Protein AF-A0A653BHC2-F1 (afdb_monomer_lite)

pLDDT: mean 80.7, std 14.75, range [33.0, 96.19]

Secondary structure (DSSP, 8-state):
-HHHHHH-GGGSTT--GGG---PPPPHHHHHHHHHHHHHTT-HHHHHHHHHHHHHHHIIIIIHHHHHHTTS--SSTTHHHHHHHHHHHHHHHHHHHHHHHHHHHHHHHHHHT----BTTBSSHHHHHHHHHHHHHHHT--TTSHHHHHHHHHHHHHHHH-TT-SB-TTTSSBTTSTHHHHHHHHHHHHHHTT-HHHHHHHHHHHHHHHHHHHHHHHHHTT-SSS-THHHHGGGG-

Sequence (235 aa):
MDKLRSIFPVVTDDYSLCHMPASEVNDTEFEEMVAFTQIANIVVPVQNMIVNRTEDILRDTVVPTFWQHFSKSAGRNSGFKKFYNAVMYLYDSYTCFSEIYDRLVRFRKRTNLKKQIYELSCPHSALKLILRASLFSHYLLEHENIIKQFYEAALKMEDSEENEWCIICSQKKECNCLNLFKETNRKLGEMHLLEPLVGQDLTDLIYGYIHSYIQKICKDSFDTHFIRTLEKVRH

Organism: Callosobruchus maculatus (NCBI:txid64391)

Radius of gyration: 23.31 Å; chains: 1; bounding box: 70×33×56 Å

Structure (mmCIF, N/CA/C/O backbone):
data_AF-A0A653BHC2-F1
#
_entry.id   AF-A0A653BHC2-F1
#
loop_
_atom_site.group_PDB
_atom_site.id
_atom_site.type_symbol
_atom_site.label_atom_id
_atom_site.label_alt_id
_atom_site.label_comp_id
_atom_site.label_asym_id
_atom_site.label_entity_id
_atom_site.label_seq_id
_atom_site.pdbx_PDB_ins_code
_atom_site.Cartn_x
_atom_site.Cartn_y
_atom_site.Cartn_z
_atom_site.occupancy
_atom_site.B_iso_or_equiv
_atom_site.auth_seq_id
_atom_site.auth_comp_id
_atom_site.auth_asym_id
_atom_site.auth_atom_id
_atom_site.pdbx_PDB_model_num
ATOM 1 N N . MET A 1 1 ? -23.435 2.854 15.499 1.00 60.91 1 MET A N 1
ATOM 2 C CA . MET A 1 1 ? -22.749 2.483 14.242 1.00 60.91 1 MET A CA 1
ATOM 3 C C . MET A 1 1 ? -22.377 3.710 13.420 1.00 60.91 1 MET A C 1
ATOM 5 O O . MET A 1 1 ? -21.259 3.752 12.932 1.00 60.91 1 MET A O 1
ATOM 9 N N . ASP A 1 2 ? -23.224 4.737 13.336 1.00 69.19 2 ASP A N 1
ATOM 10 C CA . ASP A 1 2 ? -22.960 5.910 12.479 1.00 69.19 2 ASP A CA 1
ATOM 11 C C . ASP A 1 2 ? -21.714 6.720 12.879 1.00 69.19 2 ASP A C 1
ATOM 13 O O . ASP A 1 2 ? -20.931 7.108 12.018 1.00 69.19 2 ASP A O 1
ATOM 17 N N . LYS A 1 3 ? -21.431 6.854 14.184 1.00 74.50 3 LYS A N 1
ATOM 18 C CA . LYS A 1 3 ? -20.186 7.484 14.672 1.00 74.50 3 LYS A CA 1
ATOM 19 C C . LYS A 1 3 ? -18.920 6.715 14.271 1.00 74.50 3 LYS A C 1
ATOM 21 O O . LYS A 1 3 ? -17.917 7.321 13.918 1.00 74.50 3 LYS A O 1
ATOM 26 N N . LEU A 1 4 ? -18.974 5.378 14.281 1.00 79.69 4 LEU A N 1
ATOM 27 C CA . LEU A 1 4 ? -17.846 4.542 13.855 1.00 79.69 4 LEU A CA 1
ATOM 28 C C . LEU A 1 4 ? -17.551 4.746 12.365 1.00 79.69 4 LEU A C 1
ATOM 30 O O . LEU A 1 4 ? -16.391 4.829 11.988 1.00 79.69 4 LEU A O 1
ATOM 34 N N . ARG A 1 5 ? -18.599 4.867 11.544 1.00 80.06 5 ARG A N 1
ATOM 35 C CA . ARG A 1 5 ? -18.501 5.098 10.097 1.00 80.06 5 ARG A CA 1
ATOM 36 C C . ARG A 1 5 ? -17.930 6.476 9.762 1.00 80.06 5 ARG A C 1
ATOM 38 O O . ARG A 1 5 ? -17.105 6.576 8.868 1.00 80.06 5 ARG A O 1
ATOM 45 N N . SER A 1 6 ? -18.309 7.509 10.517 1.00 77.31 6 SER A N 1
ATOM 46 C CA . SER A 1 6 ? -17.727 8.853 10.381 1.00 77.31 6 SER A CA 1
ATOM 47 C C . SER A 1 6 ? -16.216 8.856 10.669 1.00 77.31 6 SER A C 1
ATOM 49 O O . SER A 1 6 ? -15.414 9.389 9.904 1.00 77.31 6 SER A O 1
ATOM 51 N N . ILE A 1 7 ? -15.802 8.190 11.754 1.00 81.31 7 ILE A N 1
ATOM 52 C CA . ILE A 1 7 ? -14.402 8.184 12.207 1.00 81.31 7 ILE A CA 1
ATOM 53 C C . ILE A 1 7 ? -13.535 7.234 11.373 1.00 81.31 7 ILE A C 1
ATOM 55 O O . ILE A 1 7 ? -12.387 7.557 11.060 1.00 81.31 7 ILE A O 1
ATOM 59 N N . PHE A 1 8 ? -14.073 6.074 11.002 1.00 83.19 8 PHE A N 1
ATOM 60 C CA . PHE A 1 8 ? -13.410 5.061 10.188 1.00 83.19 8 PHE A CA 1
ATOM 61 C C . PHE A 1 8 ? -14.241 4.772 8.934 1.00 83.19 8 PHE A C 1
ATOM 63 O O . PHE A 1 8 ? -14.928 3.752 8.892 1.00 83.19 8 PHE A O 1
ATOM 70 N N . PRO A 1 9 ? -14.155 5.614 7.890 1.00 82.81 9 PRO A N 1
ATOM 71 C CA . PRO A 1 9 ? -14.944 5.433 6.671 1.00 82.81 9 PRO A CA 1
ATOM 72 C C . PRO A 1 9 ? -14.741 4.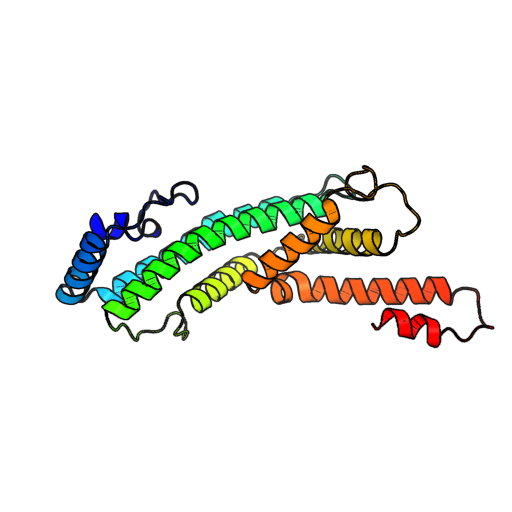064 6.018 1.00 82.81 9 PRO A C 1
ATOM 74 O O . PRO A 1 9 ? -15.674 3.508 5.464 1.00 82.81 9 PRO A O 1
ATOM 77 N N . VAL A 1 10 ? -13.558 3.460 6.175 1.00 81.56 10 VAL A N 1
ATOM 78 C CA . VAL A 1 10 ? -13.230 2.122 5.649 1.00 81.56 10 VAL A CA 1
ATOM 79 C C . VAL A 1 10 ? -14.183 1.011 6.109 1.00 81.56 10 VAL A C 1
ATOM 81 O O . VAL A 1 10 ? -14.219 -0.063 5.519 1.00 81.56 10 VAL A O 1
ATOM 84 N N . VAL A 1 11 ? -14.946 1.230 7.184 1.00 81.12 11 VAL A N 1
ATOM 85 C CA . VAL A 1 11 ? -15.908 0.242 7.689 1.00 81.12 11 VAL A CA 1
ATOM 86 C C . VAL A 1 11 ? -17.237 0.248 6.925 1.00 81.12 11 VAL A C 1
ATOM 88 O O . VAL A 1 11 ? -18.061 -0.639 7.167 1.00 81.12 11 VAL A O 1
ATOM 91 N N . THR A 1 12 ? -17.479 1.222 6.042 1.00 78.00 12 THR A N 1
ATOM 92 C CA . THR A 1 12 ? -18.703 1.306 5.239 1.00 78.00 12 THR A CA 1
ATOM 93 C C . THR A 1 12 ? -18.587 0.532 3.927 1.00 78.00 12 THR A C 1
ATOM 95 O O . THR A 1 12 ? -17.504 0.376 3.372 1.00 78.00 12 THR A O 1
ATOM 98 N N . ASP A 1 13 ? -19.718 0.015 3.436 1.00 70.12 13 ASP A N 1
ATOM 99 C CA . ASP A 1 13 ? -19.782 -0.702 2.153 1.00 70.12 13 ASP A CA 1
ATOM 100 C C . ASP A 1 13 ? -19.587 0.224 0.940 1.00 70.12 13 ASP A C 1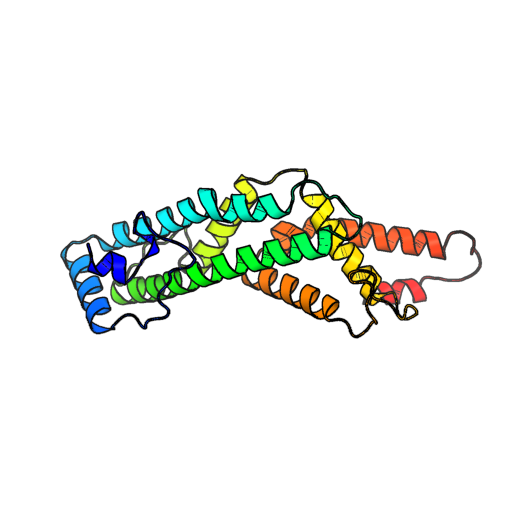
ATOM 102 O O . ASP A 1 13 ? -19.204 -0.232 -0.132 1.00 70.12 13 ASP A O 1
ATOM 106 N N . ASP A 1 14 ? -19.844 1.523 1.103 1.00 67.25 14 ASP A N 1
ATOM 107 C CA . ASP A 1 14 ? -19.713 2.567 0.083 1.00 67.25 14 ASP A CA 1
ATOM 108 C C . ASP A 1 14 ? -18.361 3.296 0.133 1.00 67.25 14 ASP A C 1
ATOM 110 O O . ASP A 1 14 ? -18.193 4.339 -0.504 1.00 67.25 14 ASP A O 1
ATOM 114 N N . TYR A 1 15 ? -17.388 2.771 0.888 1.00 67.50 15 TYR A N 1
ATOM 115 C CA . TYR A 1 15 ? -16.076 3.393 1.000 1.00 67.50 15 TYR A CA 1
ATOM 116 C C . TYR A 1 15 ? -15.403 3.516 -0.373 1.00 67.50 15 TYR A C 1
ATOM 118 O O . TYR A 1 15 ? -15.121 2.529 -1.053 1.00 67.50 15 TYR A O 1
ATOM 126 N N . SER A 1 16 ? -15.083 4.754 -0.744 1.00 66.88 16 SER A N 1
ATOM 127 C CA . SER A 1 16 ? -14.267 5.083 -1.907 1.00 66.88 16 SER A CA 1
ATOM 128 C C . SER A 1 16 ? -12.995 5.780 -1.447 1.00 66.88 16 SER A C 1
ATOM 130 O O . SER A 1 16 ? -13.044 6.734 -0.667 1.00 66.88 16 SER A O 1
ATOM 132 N N . LEU A 1 17 ? -11.856 5.352 -1.995 1.00 66.12 17 LEU A N 1
ATOM 133 C CA . LEU A 1 17 ? -10.545 5.972 -1.768 1.00 66.12 17 LEU A CA 1
ATOM 134 C C . LEU A 1 17 ? -10.539 7.477 -2.106 1.00 66.12 17 LEU A C 1
ATOM 136 O O . LEU A 1 17 ? -9.733 8.226 -1.568 1.00 66.12 17 LEU A O 1
ATOM 140 N N . CYS A 1 18 ? -11.470 7.937 -2.949 1.00 53.94 18 CYS A N 1
ATOM 141 C CA . CYS A 1 18 ? -11.605 9.333 -3.367 1.00 53.94 18 CYS A CA 1
ATOM 142 C C . CYS A 1 18 ? -12.403 10.222 -2.391 1.00 53.94 18 CYS A C 1
ATOM 144 O O . CYS A 1 18 ? -12.538 11.419 -2.642 1.00 53.94 18 CYS A O 1
ATOM 146 N N . HIS A 1 19 ? -12.968 9.660 -1.317 1.00 52.41 19 HIS A N 1
ATOM 147 C CA . HIS A 1 19 ? -13.905 10.359 -0.428 1.00 52.41 19 HIS A CA 1
ATOM 148 C C . HIS A 1 19 ? -13.475 10.399 1.036 1.00 52.41 19 HIS A C 1
ATOM 150 O O . HIS A 1 19 ? -14.313 10.651 1.897 1.00 52.41 19 HIS A O 1
ATOM 156 N N . MET A 1 20 ? -12.186 10.215 1.340 1.00 55.91 20 MET A N 1
ATOM 157 C CA . MET A 1 20 ? -11.686 10.565 2.670 1.00 55.91 20 MET A CA 1
ATOM 158 C C . MET A 1 20 ? -11.972 12.049 2.916 1.00 55.91 20 MET A C 1
ATOM 160 O O . MET A 1 20 ? -11.419 12.900 2.213 1.00 55.91 20 MET A O 1
ATOM 164 N N . PRO A 1 21 ? -12.824 12.407 3.891 1.00 50.06 21 PRO A N 1
ATOM 165 C CA . PRO A 1 21 ? -12.885 13.783 4.305 1.00 50.06 21 PRO A CA 1
ATOM 166 C C . PRO A 1 21 ? -11.531 14.056 4.953 1.00 50.06 21 PRO A C 1
ATOM 168 O O . PRO A 1 21 ? -11.206 13.481 5.994 1.00 50.06 21 PRO A O 1
ATOM 171 N N . ALA A 1 22 ? -10.780 14.990 4.381 1.00 50.75 22 ALA A N 1
ATOM 172 C CA . ALA A 1 22 ? -9.698 15.680 5.076 1.00 50.75 22 ALA A CA 1
ATOM 173 C C . ALA A 1 22 ? -10.209 16.460 6.313 1.00 50.75 22 ALA A C 1
ATOM 175 O O . ALA A 1 22 ? -9.470 17.247 6.896 1.00 50.75 22 ALA A O 1
ATOM 176 N N . SER A 1 23 ? -11.484 16.298 6.700 1.00 55.69 23 SER A N 1
ATOM 177 C CA . SER A 1 23 ? -12.039 16.922 7.887 1.00 55.69 23 SER A CA 1
ATOM 178 C C . SER A 1 23 ? -11.406 16.297 9.118 1.00 55.69 23 SER A C 1
ATOM 180 O O . SER A 1 23 ? -11.464 15.078 9.317 1.00 55.69 23 SER A O 1
ATOM 182 N N . GLU A 1 24 ? -10.846 17.153 9.962 1.00 63.09 24 GLU A N 1
ATOM 183 C CA . GLU A 1 24 ? -10.489 16.811 11.328 1.00 63.09 24 GLU A CA 1
ATOM 184 C C . GLU A 1 24 ? -11.671 16.088 11.978 1.00 63.09 24 GLU A C 1
ATOM 186 O O . GLU A 1 24 ? -12.792 16.599 12.031 1.00 63.09 24 GLU A O 1
ATOM 191 N N . VAL A 1 25 ? -11.435 14.852 12.415 1.00 71.19 25 VAL A N 1
ATOM 192 C CA . VAL A 1 25 ? -12.409 14.135 13.234 1.00 71.19 25 VAL A CA 1
ATOM 193 C C . VAL A 1 25 ? -12.598 14.961 14.499 1.00 71.19 25 VAL A C 1
ATOM 195 O O . VAL A 1 25 ? -11.617 15.248 15.183 1.00 71.19 25 VAL A O 1
ATOM 198 N N . ASN A 1 26 ? -13.838 15.337 14.814 1.00 81.81 26 ASN A N 1
ATOM 199 C CA . ASN A 1 26 ? -14.137 16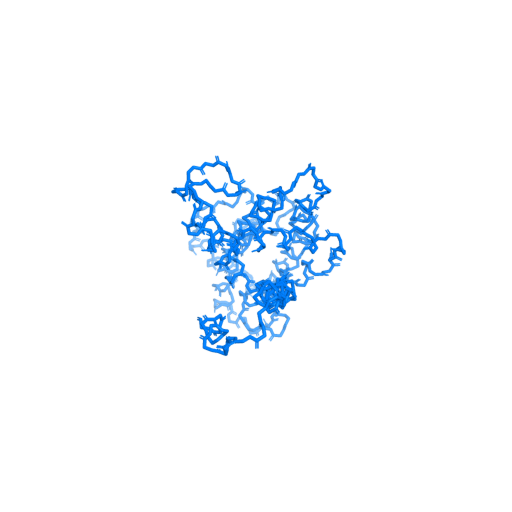.048 16.050 1.00 81.81 26 ASN A CA 1
ATOM 200 C C . ASN A 1 26 ? -13.676 15.195 17.242 1.00 81.81 26 ASN A C 1
ATOM 202 O O . ASN A 1 26 ? -14.180 14.088 17.449 1.00 81.81 26 ASN A O 1
ATOM 206 N N . ASP A 1 27 ? -12.737 15.715 18.035 1.00 85.12 27 ASP A N 1
ATOM 207 C CA . ASP A 1 27 ? -12.177 15.008 19.191 1.00 85.12 27 ASP A CA 1
ATOM 208 C C . ASP A 1 27 ? -13.272 14.555 20.170 1.00 85.12 27 ASP A C 1
ATOM 210 O O . ASP A 1 27 ? -13.181 13.474 20.747 1.00 85.12 27 ASP A O 1
ATOM 214 N N . THR A 1 28 ? -14.357 15.323 20.302 1.00 86.94 28 THR A N 1
ATOM 215 C CA . THR A 1 28 ? -15.493 14.952 21.160 1.00 86.94 28 THR A CA 1
ATOM 216 C C . THR A 1 28 ? -16.183 13.687 20.648 1.00 86.94 28 THR A C 1
ATOM 218 O O . THR A 1 28 ? -16.409 12.748 21.409 1.00 86.94 28 THR A O 1
ATOM 221 N N . GLU A 1 29 ? -16.464 13.620 19.344 1.00 86.88 29 GLU A N 1
ATOM 222 C CA . GLU A 1 29 ? -17.088 12.445 18.724 1.00 86.88 29 GLU A CA 1
ATOM 223 C C . GLU A 1 29 ? -16.174 11.218 18.803 1.00 86.88 29 GLU A C 1
ATOM 225 O O . GLU A 1 29 ? -16.647 10.091 18.988 1.00 86.88 29 GLU A O 1
ATOM 230 N N . PHE A 1 30 ? -14.861 11.439 18.697 1.00 89.50 30 PHE A N 1
ATOM 231 C CA . PHE A 1 30 ? -13.862 10.391 18.839 1.00 89.50 30 PHE A CA 1
ATOM 232 C C . PHE A 1 30 ? -13.854 9.788 20.246 1.00 89.50 30 PHE A C 1
ATOM 234 O O . PHE A 1 30 ? -13.926 8.564 20.385 1.00 89.50 30 PHE A O 1
ATOM 241 N N . GLU A 1 31 ? -13.805 10.620 21.288 1.00 91.25 31 GLU A N 1
ATOM 242 C CA . GLU A 1 31 ? -13.799 10.152 22.679 1.00 91.25 31 GLU A CA 1
ATOM 243 C C . GLU A 1 31 ? -15.127 9.474 23.061 1.00 91.25 31 GLU A C 1
ATOM 245 O O . GLU A 1 31 ? -15.126 8.441 23.733 1.00 91.25 31 GLU A O 1
ATOM 250 N N . GLU A 1 32 ? -16.264 9.971 22.566 1.00 91.06 32 GLU A N 1
ATOM 251 C CA . GLU A 1 32 ? -17.562 9.309 22.746 1.00 91.06 32 GLU A CA 1
ATOM 252 C C . GLU A 1 32 ? -17.596 7.915 22.104 1.00 91.06 32 GLU A C 1
ATOM 254 O O . GLU A 1 32 ? -18.120 6.964 22.695 1.00 91.06 32 GLU A O 1
ATOM 259 N N . MET A 1 33 ? -17.028 7.770 20.901 1.00 92.06 33 MET A N 1
ATOM 260 C CA . MET A 1 33 ? -16.914 6.474 20.230 1.00 92.06 33 MET A CA 1
ATOM 261 C C . MET A 1 33 ? -16.008 5.524 21.020 1.00 92.06 33 MET A C 1
ATOM 263 O O . MET A 1 33 ? -16.391 4.376 21.252 1.00 92.06 33 MET A O 1
ATOM 267 N N . VAL A 1 34 ? -14.854 6.000 21.497 1.00 93.31 34 VAL A N 1
ATOM 268 C CA . VAL A 1 34 ? -13.951 5.223 22.358 1.00 93.31 34 VAL A CA 1
ATOM 269 C C . VAL A 1 34 ? -14.694 4.723 23.597 1.00 93.31 34 VAL A C 1
ATOM 271 O O . VAL A 1 34 ? -14.727 3.511 23.829 1.00 93.31 34 VAL A O 1
ATOM 274 N N . ALA A 1 35 ? -15.345 5.619 24.344 1.00 92.88 35 ALA A N 1
ATOM 275 C CA . ALA A 1 35 ? -16.073 5.268 25.561 1.00 92.88 35 ALA A CA 1
ATOM 276 C C . ALA A 1 35 ? -17.161 4.221 25.280 1.00 92.88 35 ALA A C 1
ATOM 278 O O . ALA A 1 35 ? -17.255 3.210 25.980 1.00 92.88 35 ALA A O 1
ATOM 279 N N . PHE A 1 36 ? -17.928 4.403 24.201 1.00 92.31 36 PHE A N 1
ATOM 280 C CA . PHE A 1 36 ? -18.935 3.434 23.774 1.00 92.31 36 PHE A CA 1
ATOM 281 C C . PHE A 1 36 ? -18.327 2.056 23.471 1.00 92.31 36 PHE A C 1
ATOM 283 O O . PHE A 1 36 ? -18.841 1.043 23.946 1.00 92.31 36 PHE A O 1
ATOM 290 N N . THR A 1 37 ? -17.224 1.992 22.716 1.00 93.12 37 THR A N 1
ATOM 291 C CA . THR A 1 37 ? -16.595 0.704 22.370 1.00 93.12 37 THR A CA 1
ATOM 292 C C . THR A 1 37 ? -16.041 -0.033 23.588 1.00 93.12 37 THR A C 1
ATOM 294 O O . THR A 1 37 ? -16.069 -1.266 23.608 1.00 93.12 37 THR A O 1
ATOM 297 N N . GLN A 1 38 ? -15.575 0.702 24.605 1.00 92.38 38 GLN A N 1
ATOM 298 C CA . GLN A 1 38 ? -15.126 0.135 25.876 1.00 92.38 38 GLN A CA 1
ATOM 299 C C . GLN A 1 38 ? -16.302 -0.409 26.690 1.00 92.38 38 GLN A C 1
ATOM 301 O O . GLN A 1 38 ? -16.246 -1.559 27.120 1.00 92.38 38 GLN A O 1
ATOM 306 N N . ILE A 1 39 ? -17.382 0.368 26.844 1.00 94.19 39 ILE A N 1
ATOM 307 C CA . ILE A 1 39 ? -18.592 -0.051 27.574 1.00 94.19 39 ILE A CA 1
ATOM 308 C C . ILE A 1 39 ? -19.225 -1.285 26.920 1.00 94.19 39 ILE A C 1
ATOM 310 O O . ILE A 1 39 ? -19.605 -2.228 27.608 1.00 94.19 39 ILE A O 1
ATOM 314 N N . ALA A 1 40 ? -19.304 -1.303 25.589 1.00 93.00 40 ALA A N 1
ATOM 315 C CA . ALA A 1 40 ? -19.866 -2.418 24.832 1.00 93.00 40 ALA A CA 1
ATOM 316 C C . ALA A 1 40 ? -18.907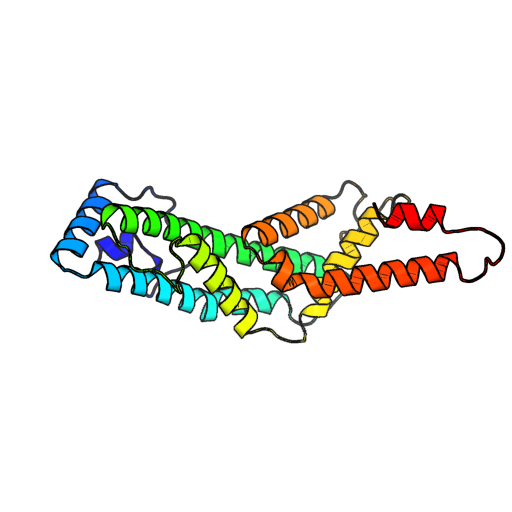 -3.618 24.694 1.00 93.00 40 ALA A C 1
ATOM 318 O O . ALA A 1 40 ? -19.301 -4.648 24.153 1.00 93.00 40 ALA A O 1
ATOM 319 N N . ASN A 1 41 ? -17.657 -3.504 25.161 1.00 92.81 41 ASN A N 1
ATOM 320 C CA . ASN A 1 41 ? -16.612 -4.525 25.038 1.00 92.81 41 ASN A CA 1
ATOM 321 C C . ASN A 1 41 ? -16.352 -4.989 23.584 1.00 92.81 41 ASN A C 1
ATOM 323 O O . ASN A 1 41 ? -16.095 -6.162 23.315 1.00 92.81 41 ASN A O 1
ATOM 327 N N . ILE A 1 42 ? -16.404 -4.053 22.628 1.00 94.38 42 ILE A N 1
ATOM 328 C CA . ILE A 1 42 ? -16.231 -4.318 21.185 1.00 94.38 42 ILE A CA 1
ATOM 329 C C . ILE A 1 42 ? -14.926 -3.753 20.609 1.00 94.38 42 ILE A C 1
ATOM 331 O O . ILE A 1 42 ? -14.754 -3.698 19.394 1.00 94.38 42 ILE A O 1
ATOM 335 N N . VAL A 1 43 ? -13.975 -3.363 21.460 1.00 95.06 43 VAL A N 1
ATOM 336 C CA . VAL A 1 43 ? -12.698 -2.754 21.047 1.00 95.06 43 VAL A CA 1
ATOM 337 C C . VAL A 1 43 ? -11.908 -3.640 20.067 1.00 95.06 43 VAL A C 1
ATOM 339 O O . VAL A 1 43 ? -11.450 -3.166 19.028 1.00 95.06 43 VAL A O 1
ATOM 342 N N . VAL A 1 44 ? -11.760 -4.937 20.373 1.00 95.56 44 VAL A N 1
ATOM 343 C CA . VAL A 1 44 ? -11.067 -5.901 19.493 1.00 95.56 44 VAL A CA 1
ATOM 344 C C . VAL A 1 44 ? -11.837 -6.128 18.183 1.00 95.56 44 VAL A C 1
ATOM 346 O O . VAL A 1 44 ? -11.216 -6.013 17.126 1.00 95.56 44 VAL A O 1
ATOM 349 N N . PRO A 1 45 ? -13.160 -6.406 18.206 1.00 94.88 45 PRO A N 1
ATOM 350 C CA . PRO A 1 45 ? -13.968 -6.468 16.990 1.00 94.88 45 PRO A CA 1
ATOM 351 C C . PRO A 1 45 ? -13.818 -5.252 16.073 1.00 94.88 45 PRO A C 1
ATOM 353 O O . PRO A 1 45 ? -13.654 -5.430 14.871 1.00 94.88 45 PRO A O 1
ATOM 356 N N . VAL A 1 46 ? -13.809 -4.032 16.622 1.00 93.94 46 VAL A N 1
ATOM 357 C CA . VAL A 1 46 ? -13.640 -2.798 15.836 1.00 93.94 46 VAL A CA 1
ATOM 358 C C . VAL A 1 46 ? -12.274 -2.754 15.148 1.00 93.94 46 VAL A C 1
ATOM 360 O O . VAL A 1 46 ? -12.214 -2.486 13.950 1.00 93.94 46 VAL A O 1
ATOM 363 N N . GLN A 1 47 ? -11.186 -3.077 15.860 1.00 95.19 47 GLN A N 1
ATOM 364 C CA . GLN A 1 47 ? -9.858 -3.174 15.238 1.00 95.19 47 GLN A CA 1
ATOM 365 C C . GLN A 1 47 ? -9.863 -4.179 14.082 1.00 95.19 47 GLN A C 1
ATOM 367 O O . GLN A 1 47 ? -9.388 -3.863 12.994 1.00 95.19 47 GLN A O 1
ATOM 372 N N . ASN A 1 48 ? -10.388 -5.382 14.316 1.00 94.81 48 ASN A N 1
ATOM 373 C CA . ASN A 1 48 ? -10.396 -6.433 13.301 1.00 94.81 48 ASN A CA 1
ATOM 374 C C . ASN A 1 48 ? -11.252 -6.036 12.095 1.00 94.81 48 ASN A C 1
ATOM 376 O O . ASN A 1 48 ? -10.857 -6.297 10.969 1.00 94.81 48 ASN A O 1
ATOM 380 N N . MET A 1 49 ? -12.380 -5.357 12.310 1.00 93.69 49 MET A N 1
ATOM 381 C CA . MET A 1 49 ? -13.230 -4.865 11.227 1.00 93.69 49 MET A CA 1
ATOM 382 C C . MET A 1 49 ? -12.482 -3.877 10.322 1.00 93.69 49 MET A C 1
ATOM 384 O O . MET A 1 49 ? -12.535 -4.015 9.104 1.00 93.69 49 MET A O 1
ATOM 388 N N . ILE A 1 50 ? -11.750 -2.920 10.903 1.00 93.69 50 ILE A N 1
ATOM 389 C CA . ILE A 1 50 ? -10.941 -1.941 10.154 1.00 93.69 50 ILE A CA 1
ATOM 390 C C . ILE A 1 50 ? -9.844 -2.647 9.345 1.00 93.69 50 ILE A C 1
ATOM 392 O O . ILE A 1 50 ? -9.654 -2.351 8.165 1.00 93.69 50 ILE A O 1
ATOM 396 N N . VAL A 1 51 ? -9.134 -3.587 9.977 1.00 95.62 51 VAL A N 1
ATOM 397 C CA . VAL A 1 51 ? -8.044 -4.345 9.344 1.00 95.62 51 VAL A CA 1
ATOM 398 C C . VAL A 1 51 ? -8.569 -5.206 8.197 1.00 95.62 51 VAL A C 1
ATOM 400 O O . VAL A 1 51 ? -8.041 -5.116 7.093 1.00 95.62 51 VAL A O 1
ATOM 403 N N . ASN A 1 52 ? -9.629 -5.980 8.434 1.00 94.25 52 ASN A N 1
ATOM 404 C CA . ASN A 1 52 ? -10.209 -6.869 7.429 1.00 94.25 52 ASN A CA 1
ATOM 405 C C . ASN A 1 52 ? -10.731 -6.074 6.230 1.00 94.25 52 ASN A C 1
ATOM 407 O O . ASN A 1 52 ? -10.427 -6.415 5.097 1.00 94.25 52 ASN A O 1
ATOM 411 N N . ARG A 1 53 ? -11.427 -4.955 6.463 1.00 92.50 53 ARG A N 1
ATOM 412 C CA . ARG A 1 53 ? -11.897 -4.102 5.363 1.00 92.50 53 ARG A CA 1
ATOM 413 C C . ARG A 1 53 ? -10.769 -3.482 4.558 1.00 92.50 53 ARG A C 1
ATOM 415 O O . ARG A 1 53 ? -10.865 -3.397 3.339 1.00 92.50 53 ARG A O 1
ATOM 422 N N . THR A 1 54 ? -9.698 -3.065 5.228 1.00 93.25 54 THR A N 1
ATOM 423 C CA . THR A 1 54 ? -8.495 -2.576 4.543 1.00 93.25 54 THR A CA 1
ATOM 424 C C . THR A 1 54 ? -7.918 -3.660 3.634 1.00 93.25 54 THR A C 1
ATOM 426 O O . THR A 1 54 ? -7.572 -3.380 2.490 1.00 93.25 54 THR A O 1
ATOM 429 N N . GLU A 1 55 ? -7.842 -4.899 4.123 1.00 94.00 55 GLU A N 1
ATOM 430 C CA . GLU A 1 55 ? -7.376 -6.049 3.348 1.00 94.00 55 GLU A CA 1
ATOM 431 C C . GLU A 1 55 ? -8.284 -6.351 2.149 1.00 94.00 55 GLU A C 1
ATOM 433 O O . GLU A 1 55 ? -7.769 -6.500 1.042 1.00 94.00 55 GLU A O 1
ATOM 438 N N . ASP A 1 56 ? -9.606 -6.355 2.341 1.00 92.38 56 ASP A N 1
ATOM 439 C CA . ASP A 1 56 ? -10.589 -6.573 1.272 1.00 92.38 56 ASP A CA 1
ATOM 440 C C . ASP A 1 56 ? -10.422 -5.530 0.154 1.00 92.38 56 ASP A C 1
ATOM 442 O O . ASP A 1 56 ? -10.249 -5.873 -1.013 1.00 92.38 56 ASP A O 1
ATOM 446 N N . ILE A 1 57 ? -10.373 -4.237 0.500 1.00 92.31 57 ILE A N 1
ATOM 447 C CA . ILE A 1 57 ? -10.231 -3.156 -0.491 1.00 92.31 57 ILE A CA 1
ATOM 448 C C . ILE A 1 57 ? -8.879 -3.242 -1.211 1.00 92.31 57 ILE A C 1
ATOM 450 O O . ILE A 1 57 ? -8.800 -3.031 -2.428 1.00 92.31 57 ILE A O 1
ATOM 454 N N . LEU A 1 58 ? -7.803 -3.556 -0.480 1.00 92.56 58 LEU A N 1
ATOM 455 C CA . LEU A 1 58 ? -6.486 -3.739 -1.082 1.00 92.56 58 LEU A CA 1
ATOM 456 C C . LEU A 1 58 ? -6.491 -4.900 -2.079 1.00 92.56 58 LEU A C 1
ATOM 458 O O . LEU A 1 58 ? -5.997 -4.733 -3.195 1.00 92.56 58 LEU A O 1
ATOM 462 N N . ARG A 1 59 ? -7.062 -6.047 -1.701 1.00 91.44 59 ARG A N 1
ATOM 463 C CA . ARG A 1 59 ? -7.091 -7.265 -2.518 1.00 91.44 59 ARG A CA 1
ATOM 464 C C . ARG A 1 59 ? -8.000 -7.138 -3.736 1.00 91.44 59 ARG A C 1
ATOM 466 O O . ARG A 1 59 ? -7.590 -7.549 -4.819 1.00 91.44 59 ARG A O 1
ATOM 473 N N . ASP A 1 60 ? -9.181 -6.554 -3.565 1.00 90.56 60 ASP A N 1
ATOM 474 C CA . ASP A 1 60 ? -10.242 -6.602 -4.574 1.00 90.56 60 ASP A CA 1
ATOM 475 C C . ASP A 1 60 ? -10.237 -5.378 -5.497 1.00 90.56 60 ASP A C 1
ATOM 477 O O . ASP A 1 60 ? -10.717 -5.452 -6.626 1.00 90.56 60 ASP A O 1
ATOM 481 N N . THR A 1 61 ? -9.676 -4.248 -5.047 1.00 90.88 61 THR A N 1
ATOM 482 C CA . THR A 1 61 ? -9.701 -2.984 -5.805 1.00 90.88 61 THR A CA 1
ATOM 483 C C . THR A 1 61 ? -8.304 -2.451 -6.109 1.00 90.88 61 THR A C 1
ATOM 485 O O . THR A 1 61 ? -7.951 -2.278 -7.280 1.00 90.88 61 THR A O 1
ATOM 488 N N . VAL A 1 62 ? -7.485 -2.196 -5.083 1.00 92.56 62 VAL A N 1
ATOM 489 C CA . VAL A 1 62 ? -6.214 -1.464 -5.255 1.00 92.56 62 VAL A CA 1
ATOM 490 C C . VAL A 1 62 ? -5.184 -2.295 -6.007 1.00 92.56 62 VAL A C 1
ATOM 492 O O . VAL A 1 62 ? -4.629 -1.841 -7.004 1.00 92.56 62 VAL A O 1
ATOM 495 N N . VAL A 1 63 ? -4.929 -3.525 -5.563 1.00 91.81 63 VAL A N 1
ATOM 496 C CA . VAL A 1 63 ? -3.917 -4.395 -6.172 1.00 91.81 63 VAL A CA 1
ATOM 497 C C . VAL A 1 63 ? -4.270 -4.752 -7.624 1.00 91.81 63 VAL A C 1
ATOM 499 O O . VAL A 1 63 ? -3.395 -4.618 -8.481 1.00 91.81 63 VAL A O 1
ATOM 502 N N . PRO A 1 64 ? -5.517 -5.131 -7.966 1.00 90.75 64 PRO A N 1
ATOM 503 C CA . PRO A 1 64 ? -5.896 -5.356 -9.357 1.00 90.75 64 PRO A CA 1
ATOM 504 C C . PRO A 1 64 ? -5.699 -4.115 -10.232 1.00 90.75 64 PRO A C 1
ATOM 506 O O . PRO A 1 64 ? -5.129 -4.221 -11.316 1.00 90.75 64 PRO A O 1
ATOM 509 N N . THR A 1 65 ? -6.103 -2.932 -9.758 1.00 90.81 65 THR A N 1
ATOM 510 C CA . THR A 1 65 ? -5.932 -1.672 -10.502 1.00 90.81 65 THR A CA 1
ATOM 511 C C . THR A 1 65 ? -4.455 -1.330 -10.695 1.00 90.81 65 THR A C 1
ATOM 513 O O . THR A 1 65 ? -4.042 -0.968 -11.796 1.00 90.81 65 THR A O 1
ATOM 516 N N . PHE A 1 66 ? -3.629 -1.531 -9.664 1.00 91.62 66 PHE A N 1
ATOM 517 C CA . PHE A 1 66 ? -2.177 -1.396 -9.762 1.00 91.62 66 PHE A CA 1
ATOM 518 C C . PHE A 1 66 ? -1.612 -2.277 -10.883 1.00 91.62 66 PHE A C 1
ATOM 520 O O . PHE A 1 66 ? -0.900 -1.785 -11.760 1.00 91.62 66 PHE A O 1
ATOM 527 N N . TRP A 1 67 ? -1.980 -3.559 -10.912 1.00 88.75 67 TRP A N 1
ATOM 528 C CA . TRP A 1 67 ? -1.487 -4.499 -11.916 1.00 88.75 67 TRP A CA 1
ATOM 529 C C . TRP A 1 67 ? -2.062 -4.263 -13.322 1.00 88.75 67 TRP A C 1
ATOM 531 O O . TRP A 1 67 ? -1.392 -4.553 -14.310 1.00 88.75 67 TRP A O 1
ATOM 541 N N . GLN A 1 68 ? -3.237 -3.643 -13.466 1.00 88.75 68 GLN A N 1
ATOM 542 C CA . GLN A 1 68 ? -3.776 -3.264 -14.784 1.00 88.75 68 GLN A CA 1
ATOM 543 C C . GLN A 1 68 ? -2.867 -2.287 -15.547 1.00 88.75 68 GLN A C 1
ATOM 545 O O . GLN A 1 68 ? -2.811 -2.330 -16.784 1.00 88.75 68 GLN A O 1
ATOM 550 N N . HIS A 1 69 ? -2.088 -1.458 -14.841 1.00 86.69 69 HIS A N 1
ATOM 551 C CA . HIS A 1 69 ? -1.079 -0.596 -15.467 1.00 86.69 69 HIS A CA 1
ATOM 552 C C . HIS A 1 69 ? 0.016 -1.388 -16.195 1.00 86.69 69 HIS A C 1
ATOM 554 O O . HIS A 1 69 ? 0.664 -0.844 -17.094 1.00 86.69 69 HIS A O 1
ATOM 560 N N . PHE A 1 70 ? 0.190 -2.670 -15.860 1.00 83.50 70 PHE A N 1
ATOM 561 C CA . PHE A 1 70 ? 1.200 -3.551 -16.434 1.00 83.50 70 PHE A CA 1
ATOM 562 C C . PHE A 1 70 ? 0.717 -4.324 -17.674 1.00 83.50 70 PHE A C 1
ATOM 564 O O . PHE A 1 70 ? 1.475 -5.088 -18.266 1.00 83.50 70 PHE A O 1
ATOM 571 N N . SER A 1 71 ? -0.518 -4.084 -18.128 1.00 77.44 71 SER A N 1
ATOM 572 C CA . SER A 1 71 ? -1.069 -4.669 -19.359 1.00 77.44 71 SER A CA 1
ATOM 573 C C . SER A 1 71 ? -0.185 -4.417 -20.599 1.00 77.44 71 SER A C 1
ATOM 575 O O . SER A 1 71 ? 0.564 -3.436 -20.657 1.00 77.44 71 SER A O 1
ATOM 577 N N . LYS A 1 72 ? -0.264 -5.313 -21.602 1.00 64.94 72 LYS A N 1
ATOM 578 C CA . LYS A 1 72 ? 0.677 -5.432 -22.742 1.00 64.94 72 LYS A CA 1
ATOM 579 C C . LYS A 1 72 ? 1.125 -4.086 -23.340 1.00 64.94 72 LYS A C 1
ATOM 581 O O . LYS A 1 72 ? 0.331 -3.198 -23.653 1.00 64.94 72 LYS A O 1
ATOM 586 N N . SER A 1 73 ? 2.443 -3.916 -23.462 1.00 58.56 73 SER A N 1
ATOM 587 C CA . SER A 1 73 ? 3.102 -2.687 -23.923 1.00 58.56 73 SER A CA 1
ATOM 588 C C . SER A 1 73 ? 3.005 -2.503 -25.438 1.00 58.56 73 SER A C 1
ATOM 590 O O . SER A 1 73 ? 3.402 -3.394 -26.184 1.00 58.56 73 SER A O 1
ATOM 592 N N . ALA A 1 74 ? 2.590 -1.318 -25.893 1.00 54.16 74 ALA A N 1
ATOM 593 C CA . ALA A 1 74 ? 2.627 -0.943 -27.310 1.00 54.16 74 ALA A CA 1
ATOM 594 C C . ALA A 1 74 ? 3.932 -0.224 -27.731 1.00 54.16 74 ALA A C 1
ATOM 596 O O . ALA A 1 74 ? 4.125 0.028 -28.915 1.00 54.16 74 ALA A O 1
ATOM 597 N N . GLY A 1 75 ? 4.845 0.120 -26.804 1.00 59.44 75 GLY A N 1
ATOM 598 C CA . GLY A 1 75 ? 6.049 0.891 -27.154 1.00 59.44 75 GLY A CA 1
ATOM 599 C C . GLY A 1 75 ? 7.233 0.771 -26.190 1.00 59.44 75 GLY A C 1
ATOM 600 O O . GLY A 1 75 ? 7.051 0.558 -24.990 1.00 59.44 75 GLY A O 1
ATOM 601 N N . ARG A 1 76 ? 8.444 0.980 -26.736 1.00 57.50 76 ARG A N 1
ATOM 602 C CA . ARG A 1 76 ? 9.770 0.755 -26.114 1.00 57.50 76 ARG A CA 1
ATOM 603 C C . ARG A 1 76 ? 10.040 1.568 -24.830 1.00 57.50 76 ARG A C 1
ATOM 605 O O . ARG A 1 76 ? 10.846 1.141 -24.021 1.00 57.50 76 ARG A O 1
ATOM 612 N N . ASN A 1 77 ? 9.327 2.683 -24.625 1.00 62.59 77 ASN A N 1
ATOM 613 C CA . ASN A 1 77 ? 9.446 3.563 -23.444 1.00 62.59 77 ASN A CA 1
ATOM 614 C C . ASN A 1 77 ? 8.159 3.643 -22.605 1.00 62.59 77 ASN A C 1
ATOM 616 O O . ASN A 1 77 ? 8.048 4.456 -21.685 1.00 62.59 77 ASN A O 1
ATOM 620 N N . SER A 1 78 ? 7.149 2.831 -22.933 1.00 77.38 78 SER A N 1
ATOM 621 C CA . SER A 1 78 ? 5.877 2.853 -22.203 1.00 77.38 78 SER A CA 1
ATOM 622 C C . SER A 1 78 ? 6.016 2.310 -20.779 1.00 77.38 78 SER A C 1
ATOM 624 O O . SER A 1 78 ? 5.266 2.746 -19.907 1.00 77.38 78 SER A O 1
ATOM 626 N N . GLY A 1 79 ? 7.008 1.444 -20.526 1.00 83.81 79 GLY A N 1
ATOM 627 C CA . GLY A 1 79 ? 7.292 0.890 -19.204 1.00 83.81 79 GLY A CA 1
ATOM 628 C C . GLY A 1 79 ? 7.566 1.961 -18.149 1.00 83.81 79 GLY A C 1
ATOM 629 O O . GLY A 1 79 ? 7.005 1.880 -17.061 1.00 83.81 79 GLY A O 1
ATOM 630 N N . PHE A 1 80 ? 8.307 3.027 -18.490 1.00 87.25 80 PHE A N 1
ATOM 631 C CA . PHE A 1 80 ? 8.638 4.065 -17.511 1.00 87.25 80 PHE A CA 1
ATOM 632 C C . PHE A 1 80 ? 7.389 4.768 -16.964 1.00 87.25 80 PHE A C 1
ATOM 634 O O . PHE A 1 80 ? 7.162 4.826 -15.758 1.00 87.25 80 PHE A O 1
ATOM 641 N N . LYS A 1 81 ? 6.542 5.277 -17.869 1.00 87.12 81 LYS A N 1
ATOM 642 C CA . LYS A 1 81 ? 5.309 5.982 -17.489 1.00 87.12 81 LYS A CA 1
ATOM 643 C C . LYS A 1 81 ? 4.309 5.048 -16.811 1.00 87.12 81 LYS A C 1
ATOM 645 O O . LYS A 1 81 ? 3.640 5.467 -15.875 1.00 87.12 81 LYS A O 1
ATOM 650 N N . LYS A 1 82 ? 4.206 3.796 -17.271 1.00 88.69 82 LYS A N 1
ATOM 651 C CA . LYS A 1 82 ? 3.316 2.791 -16.675 1.00 88.69 82 LYS A CA 1
ATOM 652 C C . LYS A 1 82 ? 3.710 2.478 -15.238 1.00 88.69 82 LYS A C 1
ATOM 654 O O . LYS A 1 82 ? 2.852 2.563 -14.368 1.00 88.69 82 LYS A O 1
ATOM 659 N N . PHE A 1 83 ? 4.989 2.196 -14.993 1.00 90.94 83 PHE A N 1
ATOM 660 C CA . PHE A 1 83 ? 5.478 1.916 -13.647 1.00 90.94 83 PHE A CA 1
ATOM 661 C C . PHE A 1 83 ? 5.324 3.130 -12.728 1.00 90.94 83 PHE A C 1
ATOM 663 O O . PHE A 1 83 ? 4.762 2.999 -11.647 1.00 90.94 83 PHE A O 1
ATOM 670 N N . TYR A 1 84 ? 5.720 4.322 -13.193 1.00 92.38 84 TYR A N 1
ATOM 671 C CA . TYR A 1 84 ? 5.517 5.568 -12.450 1.00 92.38 84 TYR A CA 1
ATOM 672 C C . TYR A 1 84 ? 4.046 5.752 -12.041 1.00 92.38 84 TYR A C 1
ATOM 674 O O . TYR A 1 84 ? 3.752 5.898 -10.857 1.00 92.38 84 TYR A O 1
ATOM 682 N N . ASN A 1 85 ? 3.113 5.679 -12.998 1.00 92.06 85 ASN A N 1
ATOM 683 C CA . ASN A 1 85 ? 1.684 5.861 -12.731 1.00 92.06 85 ASN A CA 1
ATOM 684 C C . ASN A 1 85 ? 1.133 4.794 -11.776 1.00 92.06 85 ASN A C 1
ATOM 686 O O . ASN A 1 85 ? 0.356 5.128 -10.886 1.00 92.06 85 ASN A O 1
ATOM 690 N N . ALA A 1 86 ? 1.556 3.536 -11.933 1.00 93.12 86 ALA A N 1
ATOM 691 C CA . ALA A 1 86 ? 1.152 2.451 -11.048 1.00 93.12 86 ALA A CA 1
ATOM 692 C C . ALA A 1 86 ? 1.602 2.719 -9.604 1.00 93.12 86 ALA A C 1
ATOM 694 O O . ALA A 1 86 ? 0.804 2.620 -8.674 1.00 93.12 86 ALA A O 1
ATOM 695 N N . VAL A 1 87 ? 2.864 3.121 -9.409 1.00 95.12 87 VAL A N 1
ATOM 696 C CA . VAL A 1 87 ? 3.400 3.447 -8.081 1.00 95.12 87 VAL A CA 1
ATOM 697 C C . VAL A 1 87 ? 2.721 4.680 -7.489 1.00 95.12 87 VAL A C 1
ATOM 699 O O . VAL A 1 87 ? 2.448 4.676 -6.292 1.00 95.12 87 VAL A O 1
ATOM 702 N N . MET A 1 88 ? 2.417 5.709 -8.290 1.00 95.31 88 MET A N 1
ATOM 703 C CA . MET A 1 88 ? 1.671 6.875 -7.801 1.00 95.31 88 MET A CA 1
ATOM 704 C C . MET A 1 88 ? 0.287 6.470 -7.299 1.00 95.31 88 MET A C 1
ATOM 706 O O . MET A 1 88 ? -0.037 6.753 -6.153 1.00 95.31 88 MET A O 1
ATOM 710 N N . TYR A 1 89 ? -0.476 5.727 -8.105 1.00 94.62 89 TYR A N 1
ATOM 711 C CA . TYR A 1 89 ? -1.796 5.225 -7.719 1.00 94.62 89 TYR A CA 1
ATOM 712 C C . TYR A 1 89 ? -1.750 4.392 -6.426 1.00 94.62 89 TYR A C 1
ATOM 714 O O . TYR A 1 89 ? -2.567 4.578 -5.517 1.00 94.62 89 TYR A O 1
ATOM 722 N N . LEU A 1 90 ? -0.773 3.484 -6.329 1.00 95.06 90 LEU A N 1
ATOM 723 C CA . LEU A 1 90 ? -0.591 2.643 -5.149 1.00 95.06 90 LEU A CA 1
ATOM 724 C C . LEU A 1 90 ? -0.260 3.480 -3.912 1.00 95.06 90 LEU A C 1
ATOM 726 O O . LEU A 1 90 ? -0.806 3.239 -2.837 1.00 95.06 90 LEU A O 1
ATOM 730 N N . TYR A 1 91 ? 0.622 4.465 -4.073 1.00 95.38 91 TYR A N 1
ATOM 731 C CA . TYR A 1 91 ? 1.036 5.345 -2.992 1.00 95.38 91 TYR A CA 1
ATOM 732 C C . TYR A 1 91 ? -0.109 6.239 -2.518 1.00 95.38 91 TYR A C 1
ATOM 734 O O . TYR A 1 91 ? -0.307 6.365 -1.315 1.00 95.38 91 TYR A O 1
ATOM 742 N N . ASP A 1 92 ? -0.890 6.811 -3.431 1.00 93.19 92 ASP A N 1
ATOM 743 C CA . ASP A 1 92 ? -2.042 7.642 -3.078 1.00 93.19 92 ASP A CA 1
ATOM 744 C C . ASP A 1 92 ? -3.061 6.808 -2.281 1.00 93.19 92 ASP A C 1
ATOM 746 O O . ASP A 1 92 ? -3.478 7.200 -1.188 1.00 93.19 92 ASP A O 1
ATOM 750 N N . SER A 1 93 ? -3.338 5.579 -2.733 1.00 92.62 93 SER A N 1
ATOM 751 C CA . SER A 1 93 ? -4.172 4.621 -1.991 1.00 92.62 93 SER A CA 1
ATOM 752 C C . SER A 1 93 ? -3.594 4.303 -0.604 1.00 92.62 93 SER A C 1
ATOM 754 O O . SER A 1 93 ? -4.318 4.301 0.393 1.00 92.62 93 SER A O 1
ATOM 756 N N . TYR A 1 94 ? -2.280 4.070 -0.512 1.00 93.69 94 TYR A N 1
ATOM 757 C CA . TYR A 1 94 ? -1.583 3.829 0.753 1.00 93.69 94 TYR A CA 1
ATOM 758 C C . TYR A 1 94 ? -1.680 5.025 1.709 1.00 93.69 94 TYR A C 1
ATOM 760 O O . TYR A 1 94 ? -1.897 4.817 2.903 1.00 93.69 94 TYR A O 1
ATOM 768 N N . THR A 1 95 ? -1.572 6.264 1.218 1.00 92.50 95 THR A N 1
ATOM 769 C CA . THR A 1 95 ? -1.697 7.459 2.067 1.00 92.50 95 THR A CA 1
ATOM 770 C C . THR A 1 95 ? -3.087 7.589 2.681 1.00 92.50 95 THR A C 1
ATOM 772 O O . THR A 1 95 ? -3.182 7.833 3.883 1.00 92.50 95 THR A O 1
ATOM 775 N N . CYS A 1 96 ? -4.151 7.289 1.925 1.00 89.94 96 CYS A N 1
ATOM 776 C CA . CYS A 1 96 ? -5.512 7.248 2.467 1.00 89.94 96 CYS A CA 1
ATOM 777 C C . CYS A 1 96 ? -5.638 6.233 3.615 1.00 89.94 96 CYS A C 1
ATOM 779 O O . CYS A 1 96 ? -6.201 6.537 4.668 1.00 89.94 96 CYS A O 1
ATOM 781 N N . PHE A 1 97 ? -5.073 5.032 3.454 1.00 92.00 97 PHE A N 1
ATOM 782 C CA . PHE A 1 97 ? -5.060 4.044 4.534 1.00 92.00 97 PHE A CA 1
ATOM 783 C C . PHE A 1 97 ? -4.169 4.459 5.706 1.00 92.00 97 PHE A C 1
ATOM 785 O O . PHE A 1 97 ? -4.509 4.167 6.850 1.00 92.00 97 PHE A O 1
ATOM 792 N N . SER A 1 98 ? -3.058 5.156 5.461 1.00 92.31 98 SER A N 1
ATOM 793 C CA . SER A 1 98 ? -2.183 5.649 6.528 1.00 92.31 98 SER A CA 1
ATOM 794 C C . SER A 1 98 ? -2.942 6.576 7.479 1.00 92.31 98 SER A C 1
ATOM 796 O O . SER A 1 98 ? -2.858 6.397 8.689 1.00 92.31 98 SER A O 1
ATOM 798 N N . GLU A 1 99 ? -3.773 7.482 6.957 1.00 90.31 99 GLU A N 1
ATOM 799 C CA . GLU A 1 99 ? -4.603 8.369 7.786 1.00 90.31 99 GLU A CA 1
ATOM 800 C C . GLU A 1 99 ? -5.629 7.598 8.636 1.00 90.31 99 GLU A C 1
ATOM 802 O O . GLU A 1 99 ? -5.863 7.914 9.807 1.00 90.31 99 GLU A O 1
ATOM 807 N N . ILE A 1 100 ? -6.230 6.543 8.078 1.00 90.50 100 ILE A N 1
ATOM 808 C CA . ILE A 1 100 ? -7.123 5.637 8.820 1.00 90.50 100 ILE A CA 1
ATOM 809 C C . ILE A 1 100 ? -6.346 4.927 9.938 1.00 90.50 100 ILE A C 1
ATOM 811 O O . ILE A 1 100 ? -6.836 4.778 11.063 1.00 90.50 100 ILE A O 1
ATOM 815 N N . TYR A 1 101 ? -5.117 4.507 9.654 1.00 93.69 101 TYR A N 1
ATOM 816 C CA . TYR A 1 101 ? -4.264 3.817 10.612 1.00 93.69 101 TYR A CA 1
ATOM 817 C C . TYR A 1 101 ? -3.708 4.753 11.693 1.00 93.69 101 TYR A C 1
ATOM 819 O O . TYR A 1 101 ? -3.544 4.310 12.832 1.00 93.69 101 TYR A O 1
ATOM 827 N N . ASP A 1 102 ? -3.534 6.046 11.419 1.00 93.19 102 ASP A N 1
ATOM 828 C CA . ASP A 1 102 ? -3.275 7.064 12.442 1.00 93.19 102 ASP A CA 1
ATOM 829 C C . ASP A 1 102 ? -4.430 7.156 13.446 1.00 93.19 102 ASP A C 1
ATOM 831 O O . ASP A 1 102 ? -4.215 7.152 14.667 1.00 93.19 102 ASP A O 1
ATOM 835 N N . ARG A 1 103 ? -5.677 7.148 12.955 1.00 91.69 103 ARG A N 1
ATOM 836 C CA . ARG A 1 103 ? -6.875 7.096 13.811 1.00 91.69 103 ARG A CA 1
ATOM 837 C C . ARG A 1 103 ? -6.917 5.792 14.613 1.00 91.69 103 ARG A C 1
ATOM 839 O O . ARG A 1 103 ? -7.218 5.819 15.808 1.00 91.69 103 ARG A O 1
ATOM 846 N N . LEU A 1 104 ? -6.530 4.663 14.012 1.00 94.00 104 LEU A N 1
ATOM 847 C CA . LEU A 1 104 ? -6.442 3.371 14.702 1.00 94.00 104 LEU A CA 1
ATOM 848 C C . LEU A 1 104 ? -5.363 3.374 15.798 1.00 94.00 104 LEU A C 1
ATOM 850 O O . LEU A 1 104 ? -5.585 2.837 16.883 1.00 94.00 104 LEU A O 1
ATOM 854 N N . VAL A 1 105 ? -4.213 4.016 15.570 1.00 95.19 105 VAL A N 1
ATOM 855 C CA . VAL A 1 105 ? -3.176 4.204 16.599 1.00 95.19 105 VAL A CA 1
ATOM 856 C C . VAL A 1 105 ? -3.733 4.991 17.785 1.00 95.19 105 VAL A C 1
ATOM 858 O O . VAL A 1 105 ? -3.548 4.573 18.932 1.00 95.19 105 VAL A O 1
ATOM 861 N N . ARG A 1 106 ? -4.434 6.105 17.533 1.00 94.19 106 ARG A N 1
ATOM 862 C CA . ARG A 1 106 ? -5.088 6.895 18.593 1.00 94.19 106 ARG A CA 1
ATOM 863 C C . ARG A 1 106 ? -6.122 6.054 19.347 1.00 94.19 106 ARG A C 1
ATOM 865 O O . ARG A 1 106 ? -6.090 6.016 20.576 1.00 94.19 106 ARG A O 1
ATOM 872 N N . PHE A 1 107 ? -6.957 5.308 18.624 1.00 94.19 107 PHE A N 1
ATOM 873 C CA . PHE A 1 107 ? -7.988 4.437 19.195 1.00 94.19 107 PHE A CA 1
ATOM 874 C C . PHE A 1 107 ? -7.388 3.378 20.124 1.00 94.19 107 PHE A C 1
ATOM 876 O O . PHE A 1 107 ? -7.835 3.216 21.260 1.00 94.19 107 PHE A O 1
ATOM 883 N N . ARG A 1 108 ? -6.316 2.703 19.692 1.00 95.06 108 ARG A N 1
ATOM 884 C CA . ARG A 1 108 ? -5.613 1.697 20.504 1.00 95.06 108 ARG A CA 1
ATOM 885 C C . ARG A 1 108 ? -5.008 2.285 21.771 1.00 95.06 108 ARG A C 1
ATOM 887 O O . ARG A 1 108 ? -5.092 1.658 22.825 1.00 95.06 108 ARG A O 1
ATOM 894 N N . LYS A 1 109 ? -4.415 3.480 21.680 1.00 94.88 109 LYS A N 1
ATOM 895 C CA . LYS A 1 109 ? -3.855 4.181 22.845 1.00 94.88 109 LYS A CA 1
ATOM 896 C C . LYS A 1 109 ? -4.944 4.511 23.863 1.00 94.88 109 LYS A C 1
ATOM 898 O O . LYS A 1 109 ? -4.776 4.203 25.038 1.00 94.88 109 LYS A O 1
ATOM 903 N N . ARG A 1 110 ? -6.067 5.080 23.415 1.00 94.50 110 ARG A N 1
ATOM 904 C CA . ARG A 1 110 ? -7.187 5.460 24.291 1.00 94.50 110 ARG A CA 1
ATOM 905 C C . ARG A 1 110 ? -7.890 4.264 24.929 1.00 94.50 110 ARG A C 1
ATOM 907 O O . ARG A 1 110 ? -8.252 4.318 26.097 1.00 94.50 110 ARG A O 1
ATOM 914 N N . THR A 1 111 ? -8.022 3.167 24.191 1.00 94.25 111 THR A N 1
ATOM 915 C CA . THR A 1 111 ? -8.656 1.936 24.686 1.00 94.25 111 THR A CA 1
ATOM 916 C C . THR A 1 111 ? -7.707 1.010 25.450 1.00 94.25 111 THR A C 1
ATOM 918 O O . THR A 1 111 ? -8.141 -0.027 25.949 1.00 94.25 111 THR A O 1
ATOM 921 N N . ASN A 1 112 ? -6.419 1.365 25.552 1.00 93.81 112 ASN A N 1
ATOM 922 C CA . ASN A 1 112 ? -5.349 0.518 26.089 1.00 93.81 112 ASN A CA 1
ATOM 923 C C . ASN A 1 112 ? -5.300 -0.877 25.424 1.00 93.81 112 ASN A C 1
ATOM 925 O O . ASN A 1 112 ? -5.027 -1.897 26.065 1.00 93.81 112 ASN A O 1
ATOM 929 N N . LEU A 1 113 ? -5.593 -0.935 24.119 1.00 94.38 113 LEU A N 1
ATOM 930 C CA . LEU A 1 113 ? -5.675 -2.186 23.377 1.00 94.38 113 LEU A CA 1
ATOM 931 C C . LEU A 1 113 ? -4.281 -2.762 23.098 1.00 94.38 113 LEU A C 1
ATOM 933 O O . LEU A 1 113 ? -3.535 -2.274 22.243 1.00 94.38 113 LEU A O 1
ATOM 937 N N . LYS A 1 114 ? -3.968 -3.879 23.761 1.00 93.25 114 LYS A N 1
ATOM 938 C CA . LYS A 1 114 ? -2.694 -4.604 23.597 1.00 93.25 114 LYS A CA 1
ATOM 939 C C . LYS A 1 114 ? -2.713 -5.676 22.505 1.00 93.25 114 LYS A C 1
ATOM 941 O O . LYS A 1 114 ? -1.654 -6.173 22.133 1.00 93.25 114 LYS A O 1
ATOM 946 N N . LYS A 1 115 ? -3.890 -6.044 21.985 1.00 94.12 115 LYS A N 1
ATOM 947 C CA . LYS A 1 115 ? -4.018 -7.088 20.959 1.00 94.12 115 LYS A CA 1
ATOM 948 C C . LYS A 1 115 ? -3.281 -6.671 19.682 1.00 94.12 115 LYS A C 1
ATOM 950 O O . LYS A 1 115 ? -3.623 -5.669 19.061 1.00 94.12 115 LYS A O 1
ATOM 955 N N . GLN A 1 116 ? -2.270 -7.446 19.304 1.00 94.75 116 GLN A N 1
ATOM 956 C CA . GLN A 1 116 ? -1.486 -7.238 18.086 1.00 94.75 116 GLN A CA 1
ATOM 957 C C . GLN A 1 116 ? -2.303 -7.534 16.820 1.00 94.75 116 GLN A C 1
ATOM 959 O O . GLN A 1 116 ? -3.264 -8.304 16.864 1.00 94.75 116 GLN A O 1
ATOM 964 N N . ILE A 1 117 ? -1.895 -6.924 15.706 1.00 95.06 117 ILE A N 1
ATOM 965 C CA . ILE A 1 117 ? -2.425 -7.188 14.361 1.00 95.06 117 ILE A CA 1
ATOM 966 C C . ILE A 1 117 ? -1.339 -7.970 13.629 1.00 95.06 117 ILE A C 1
ATOM 968 O O . ILE A 1 117 ? -0.249 -7.430 13.463 1.00 95.06 117 ILE A O 1
ATOM 972 N N . TYR A 1 118 ? -1.601 -9.223 13.248 1.00 92.94 118 TYR A N 1
ATOM 973 C CA . TYR A 1 118 ? -0.590 -10.098 12.630 1.00 92.94 118 TYR A CA 1
ATOM 974 C C . TYR A 1 118 ? 0.740 -10.118 13.409 1.00 92.94 118 TYR A C 1
ATOM 976 O O . TYR A 1 118 ? 1.802 -9.905 12.840 1.00 92.94 118 TYR A O 1
ATOM 984 N N . GLU A 1 119 ? 0.663 -10.273 14.739 1.00 93.44 119 GLU A N 1
ATOM 985 C CA . GLU A 1 119 ? 1.816 -10.264 15.669 1.00 93.44 119 GLU A CA 1
ATOM 986 C C . GLU A 1 119 ? 2.587 -8.929 15.752 1.00 93.44 119 GLU A C 1
ATOM 988 O O . GLU A 1 119 ? 3.533 -8.780 16.526 1.00 93.44 119 GLU A O 1
ATOM 993 N N . LEU A 1 120 ? 2.128 -7.893 15.045 1.00 92.56 120 LEU A N 1
ATOM 994 C CA . LEU A 1 120 ? 2.715 -6.559 15.065 1.00 92.56 120 LEU A CA 1
ATOM 995 C C . LEU A 1 120 ? 1.993 -5.647 16.064 1.00 92.56 120 LEU A C 1
ATOM 997 O O . LEU A 1 120 ? 0.760 -5.546 16.125 1.00 92.56 120 LEU A O 1
ATOM 1001 N N . SER A 1 121 ? 2.791 -4.945 16.871 1.00 90.94 121 SER A N 1
ATOM 1002 C CA . SER A 1 121 ? 2.309 -3.957 17.842 1.00 90.94 121 SER A CA 1
ATOM 1003 C C . SER A 1 121 ? 1.942 -2.626 17.186 1.00 90.94 121 SER A C 1
ATOM 1005 O O . SER A 1 121 ? 0.996 -1.975 17.625 1.00 90.94 121 SER A O 1
ATOM 1007 N N . CYS A 1 122 ? 2.659 -2.239 16.128 1.00 93.44 122 CYS A N 1
ATOM 1008 C CA . CYS A 1 122 ? 2.431 -1.005 15.390 1.00 93.44 122 CYS A CA 1
ATOM 1009 C C . CYS A 1 122 ? 1.421 -1.228 14.248 1.00 93.44 122 CYS A C 1
ATOM 1011 O O . CYS A 1 122 ? 1.714 -2.000 13.331 1.00 93.44 122 CYS A O 1
ATOM 1013 N N . PRO A 1 123 ? 0.264 -0.533 14.245 1.00 95.31 123 PRO A N 1
ATOM 1014 C CA . PRO A 1 123 ? -0.698 -0.605 13.148 1.00 95.31 123 PRO A CA 1
ATOM 1015 C C . PRO A 1 123 ? -0.087 -0.286 11.779 1.00 95.31 123 PRO A C 1
ATOM 1017 O O . PRO A 1 123 ? -0.352 -1.009 10.828 1.00 95.31 123 PRO A O 1
ATOM 1020 N N . HIS A 1 124 ? 0.771 0.732 11.667 1.00 95.00 124 HIS A N 1
ATOM 1021 C CA . HIS A 1 124 ? 1.412 1.080 10.390 1.00 95.00 124 HIS A CA 1
ATOM 1022 C C . HIS A 1 124 ? 2.308 -0.040 9.853 1.00 95.00 124 HIS A C 1
ATOM 1024 O O . HIS A 1 124 ? 2.358 -0.276 8.648 1.00 95.00 124 HIS A O 1
ATOM 1030 N N . SER A 1 125 ? 2.992 -0.773 10.736 1.00 95.00 125 SER A N 1
ATOM 1031 C CA . SER A 1 125 ? 3.748 -1.959 10.330 1.00 95.00 125 SER A CA 1
ATOM 1032 C C . SER A 1 125 ? 2.819 -3.047 9.791 1.00 95.00 125 SER A C 1
ATOM 1034 O O . SER A 1 125 ? 3.148 -3.675 8.788 1.00 95.00 125 SER A O 1
ATOM 1036 N N . ALA A 1 126 ? 1.646 -3.230 10.406 1.00 95.88 126 ALA A N 1
ATOM 1037 C CA . ALA A 1 126 ? 0.634 -4.152 9.903 1.00 95.88 126 ALA A CA 1
ATOM 1038 C C . ALA A 1 126 ? 0.065 -3.704 8.547 1.00 95.88 126 ALA A C 1
ATOM 1040 O O . ALA A 1 126 ? -0.059 -4.538 7.661 1.00 95.88 126 ALA A O 1
ATOM 1041 N N . LEU A 1 127 ? -0.195 -2.408 8.335 1.00 96.19 127 LEU A N 1
ATOM 1042 C CA . LEU A 1 127 ? -0.628 -1.880 7.032 1.00 96.19 127 LEU A CA 1
ATOM 1043 C C . LEU A 1 127 ? 0.380 -2.211 5.924 1.00 96.19 127 LEU A C 1
ATOM 1045 O O . LEU A 1 127 ? 0.002 -2.738 4.882 1.00 96.19 127 LEU A O 1
ATOM 1049 N N . LYS A 1 128 ? 1.672 -1.961 6.167 1.00 95.06 128 LYS A N 1
ATOM 1050 C CA . LYS A 1 128 ? 2.746 -2.299 5.217 1.00 95.06 128 LYS A CA 1
ATOM 1051 C C . LYS A 1 128 ? 2.801 -3.800 4.922 1.00 95.06 128 LYS A C 1
ATOM 1053 O O . LYS A 1 128 ? 3.009 -4.190 3.775 1.00 95.06 128 LYS A O 1
ATOM 1058 N N . LEU A 1 129 ? 2.604 -4.641 5.941 1.00 94.56 129 LEU A N 1
ATOM 1059 C CA . LEU A 1 129 ? 2.544 -6.093 5.775 1.00 94.56 129 LEU A CA 1
ATOM 1060 C C . LEU A 1 129 ? 1.339 -6.517 4.924 1.00 94.56 129 LEU A C 1
ATOM 1062 O O . LEU A 1 129 ? 1.515 -7.297 3.993 1.00 94.56 129 LEU A O 1
ATOM 1066 N N . ILE A 1 130 ? 0.148 -5.980 5.204 1.00 94.62 130 ILE A N 1
ATOM 1067 C CA . ILE A 1 130 ? -1.090 -6.281 4.466 1.00 94.62 130 ILE A CA 1
ATOM 1068 C C . ILE A 1 130 ? -0.960 -5.839 3.008 1.00 94.62 130 ILE A C 1
ATOM 1070 O O . ILE A 1 130 ? -1.278 -6.616 2.110 1.00 94.62 130 ILE A O 1
ATOM 1074 N N . LEU A 1 131 ? -0.438 -4.632 2.760 1.00 94.25 131 LEU A N 1
ATOM 1075 C CA . LEU A 1 131 ? -0.173 -4.124 1.414 1.00 94.25 131 LEU A CA 1
ATOM 1076 C C . LEU A 1 131 ? 0.738 -5.078 0.639 1.00 94.25 131 LEU A C 1
ATOM 1078 O O . LEU A 1 131 ? 0.399 -5.488 -0.467 1.00 94.25 131 LEU A O 1
ATOM 1082 N N . ARG A 1 132 ? 1.867 -5.473 1.240 1.00 91.88 132 ARG A N 1
ATOM 1083 C CA . ARG A 1 132 ? 2.807 -6.430 0.642 1.00 91.88 132 ARG A CA 1
ATOM 1084 C C . ARG A 1 132 ? 2.140 -7.767 0.356 1.00 91.88 132 ARG A C 1
ATOM 1086 O O . ARG A 1 132 ? 2.180 -8.229 -0.777 1.00 91.88 132 ARG A O 1
ATOM 1093 N N . ALA A 1 133 ? 1.520 -8.375 1.363 1.00 91.44 133 ALA A N 1
ATOM 1094 C CA . ALA A 1 133 ? 0.863 -9.668 1.220 1.00 91.44 133 ALA A CA 1
ATOM 1095 C C . ALA A 1 133 ? -0.193 -9.637 0.104 1.00 91.44 133 ALA A C 1
ATOM 1097 O O . ALA A 1 133 ? -0.227 -10.534 -0.735 1.00 91.44 133 ALA A O 1
ATOM 1098 N N . SER A 1 134 ? -0.984 -8.564 0.037 1.00 91.94 134 SER A N 1
ATOM 1099 C CA . SER A 1 134 ? -1.999 -8.375 -1.001 1.00 91.94 134 SER A CA 1
ATOM 1100 C C . SER A 1 134 ? -1.367 -8.231 -2.385 1.00 91.94 134 SER A C 1
ATOM 1102 O O . SER A 1 134 ? -1.784 -8.912 -3.318 1.00 91.94 134 SER A O 1
ATOM 1104 N N . LEU A 1 135 ? -0.321 -7.409 -2.519 1.00 89.56 135 LEU A N 1
ATOM 1105 C CA . LEU A 1 135 ? 0.371 -7.172 -3.787 1.00 89.56 135 LEU A CA 1
ATOM 1106 C C . LEU A 1 135 ? 0.940 -8.470 -4.379 1.00 89.56 135 LEU A C 1
ATOM 1108 O O . LEU A 1 135 ? 0.731 -8.755 -5.558 1.00 89.56 135 LEU A O 1
ATOM 1112 N N . PHE A 1 136 ? 1.614 -9.269 -3.546 1.00 84.81 136 PHE A N 1
ATOM 1113 C CA . PHE A 1 136 ? 2.283 -10.502 -3.970 1.00 84.81 136 PHE A CA 1
ATOM 1114 C C . PHE A 1 136 ? 1.351 -11.712 -4.072 1.00 84.81 136 PHE A C 1
ATOM 1116 O O . PHE A 1 136 ? 1.690 -12.669 -4.761 1.00 84.81 136 PHE A O 1
ATOM 1123 N N . SER A 1 137 ? 0.157 -11.666 -3.471 1.00 82.75 137 SER A N 1
ATOM 1124 C CA . SER A 1 137 ? -0.862 -12.708 -3.677 1.00 82.75 137 SER A CA 1
ATOM 1125 C C . SER A 1 137 ? -1.357 -12.795 -5.128 1.00 82.75 137 SER A C 1
ATOM 1127 O O . SER A 1 137 ? -1.826 -13.845 -5.556 1.00 82.75 137 SER A O 1
ATOM 1129 N N . HIS A 1 138 ? -1.196 -11.714 -5.897 1.00 70.00 138 HIS A N 1
ATOM 1130 C CA . HIS A 1 138 ? -1.608 -11.604 -7.298 1.00 70.00 138 HIS A CA 1
ATOM 1131 C C . HIS A 1 138 ? -0.424 -11.376 -8.251 1.00 70.00 138 HIS A C 1
ATOM 1133 O O . HIS A 1 138 ? -0.590 -10.768 -9.308 1.00 70.00 138 HIS A O 1
ATOM 1139 N N . TYR A 1 139 ? 0.785 -11.809 -7.882 1.00 66.62 139 TYR A N 1
ATOM 1140 C CA . TYR A 1 139 ? 1.973 -11.566 -8.699 1.00 66.62 139 TYR A CA 1
ATOM 1141 C C . TYR A 1 139 ? 1.886 -12.305 -10.048 1.00 66.62 139 TYR A C 1
ATOM 1143 O O . TYR A 1 139 ? 1.894 -13.536 -10.088 1.00 66.62 139 TYR A O 1
ATOM 1151 N N . LEU A 1 140 ? 1.792 -11.559 -11.156 1.00 63.53 140 LEU A N 1
ATOM 1152 C CA . LEU A 1 140 ? 1.792 -12.118 -12.512 1.00 63.53 140 LEU A CA 1
ATOM 1153 C C . LEU A 1 140 ? 3.196 -12.029 -13.123 1.00 63.53 140 LEU A C 1
ATOM 1155 O O . LEU A 1 140 ? 3.839 -10.983 -13.080 1.00 63.53 140 LEU A O 1
ATOM 1159 N N . LEU A 1 141 ? 3.619 -13.114 -13.775 1.00 61.09 141 LEU A N 1
ATOM 1160 C CA . LEU A 1 141 ? 4.926 -13.265 -14.435 1.00 61.09 141 LEU A CA 1
ATOM 1161 C C . LEU A 1 141 ? 5.181 -12.248 -15.571 1.00 61.09 141 LEU A C 1
ATOM 1163 O O . LEU A 1 141 ? 6.316 -12.062 -15.991 1.00 61.09 141 LEU A O 1
ATOM 1167 N N . GLU A 1 142 ? 4.151 -11.570 -16.091 1.00 63.19 142 GLU A N 1
ATOM 1168 C CA . GLU A 1 142 ? 4.297 -10.618 -17.209 1.00 63.19 142 GLU A CA 1
ATOM 1169 C C . GLU A 1 142 ? 4.781 -9.214 -16.774 1.00 63.19 142 GLU A C 1
ATOM 1171 O O . GLU A 1 142 ? 5.020 -8.349 -17.621 1.00 63.19 142 GLU A O 1
ATOM 1176 N N . HIS A 1 143 ? 4.935 -8.962 -15.469 1.00 70.94 143 HIS A N 1
ATOM 1177 C CA . HIS A 1 143 ? 5.186 -7.621 -14.924 1.00 70.94 143 HIS A CA 1
ATOM 1178 C C . HIS A 1 143 ? 6.672 -7.219 -14.847 1.00 70.94 143 HIS A C 1
ATOM 1180 O O . HIS A 1 143 ? 6.976 -6.024 -14.919 1.00 70.94 143 HIS A O 1
ATOM 1186 N N . GLU A 1 144 ? 7.589 -8.190 -14.788 1.00 71.88 144 GLU A N 1
ATOM 1187 C CA . GLU A 1 144 ? 9.050 -7.990 -14.676 1.00 71.88 144 GLU A CA 1
ATOM 1188 C C . GLU A 1 144 ? 9.601 -7.094 -15.802 1.00 71.88 144 GLU A C 1
ATOM 1190 O O . GLU A 1 144 ? 10.407 -6.189 -15.588 1.00 71.88 144 GLU A O 1
ATOM 1195 N N . ASN A 1 145 ? 9.079 -7.248 -17.025 1.00 79.75 145 ASN A N 1
ATOM 1196 C CA . ASN A 1 145 ? 9.536 -6.478 -18.185 1.00 79.75 145 ASN A CA 1
ATOM 1197 C C . ASN A 1 145 ? 9.295 -4.961 -18.042 1.00 79.75 145 ASN A C 1
ATOM 1199 O O . ASN A 1 145 ? 10.076 -4.155 -18.545 1.00 79.75 145 ASN A O 1
ATOM 1203 N N . ILE A 1 146 ? 8.221 -4.544 -17.366 1.00 84.56 146 ILE A N 1
ATOM 1204 C CA . ILE A 1 146 ? 7.904 -3.118 -17.189 1.00 84.56 146 ILE A CA 1
ATOM 1205 C C . ILE A 1 146 ? 8.802 -2.488 -16.128 1.00 84.56 146 ILE A C 1
ATOM 1207 O O . ILE A 1 146 ? 9.292 -1.375 -16.336 1.00 84.56 146 ILE A O 1
ATOM 1211 N N . ILE A 1 147 ? 9.053 -3.213 -15.037 1.00 85.94 147 ILE A N 1
ATOM 1212 C CA . ILE A 1 147 ? 9.977 -2.795 -13.980 1.00 85.94 147 ILE A CA 1
ATOM 1213 C C . ILE A 1 147 ? 11.382 -2.661 -14.570 1.00 85.94 147 ILE A C 1
ATOM 1215 O O . ILE A 1 147 ? 12.002 -1.600 -14.469 1.00 85.94 147 ILE A O 1
ATOM 1219 N N . LYS A 1 148 ? 11.832 -3.677 -15.312 1.00 83.00 148 LYS A N 1
ATOM 1220 C CA . LYS A 1 148 ? 13.107 -3.652 -16.029 1.00 83.00 148 LYS A CA 1
ATOM 1221 C C . LYS A 1 148 ? 13.228 -2.445 -16.961 1.00 83.00 148 LYS A C 1
ATOM 1223 O O . LYS A 1 148 ? 14.205 -1.707 -16.879 1.00 83.00 148 LYS A O 1
ATOM 1228 N N . GLN A 1 149 ? 12.222 -2.180 -17.799 1.00 84.50 149 GLN A N 1
ATOM 1229 C CA . GLN A 1 149 ? 12.217 -1.007 -18.686 1.00 84.50 149 GLN A CA 1
ATOM 1230 C C . GLN A 1 149 ? 12.325 0.323 -17.929 1.00 84.50 149 GLN A C 1
ATOM 1232 O O . GLN A 1 149 ? 12.969 1.250 -18.423 1.00 84.50 149 GLN A O 1
ATOM 1237 N N . PHE A 1 150 ? 11.702 0.439 -16.753 1.00 88.00 150 PHE A N 1
ATOM 1238 C CA . PHE A 1 150 ? 11.788 1.643 -15.928 1.00 88.00 150 PHE A CA 1
ATOM 1239 C C . PHE A 1 150 ? 13.221 1.883 -15.425 1.00 88.00 150 PHE A C 1
ATOM 1241 O O . PHE A 1 150 ? 13.745 2.984 -15.609 1.00 88.00 150 PHE A O 1
ATOM 1248 N N . TYR A 1 151 ? 13.882 0.862 -14.867 1.00 87.06 151 TYR A N 1
ATOM 1249 C CA . TYR A 1 151 ? 15.254 0.997 -14.357 1.00 87.06 151 TYR A CA 1
ATOM 1250 C C . TYR A 1 151 ? 16.307 1.076 -15.469 1.00 87.06 151 TYR A C 1
ATOM 1252 O O . TYR A 1 151 ? 17.254 1.849 -15.345 1.00 87.06 151 TYR A O 1
ATOM 1260 N N . GLU A 1 152 ? 16.121 0.386 -16.600 1.00 84.81 152 GLU A N 1
ATOM 1261 C CA . GLU A 1 152 ? 17.010 0.545 -17.761 1.00 84.81 152 GLU A CA 1
ATOM 1262 C C . GLU A 1 152 ? 16.982 1.978 -18.293 1.00 84.81 152 GLU A C 1
ATOM 1264 O O . GLU A 1 152 ? 18.012 2.516 -18.702 1.00 84.81 152 GLU A O 1
ATOM 1269 N N . ALA A 1 153 ? 15.797 2.593 -18.326 1.00 82.75 153 ALA A N 1
ATOM 1270 C CA . ALA A 1 153 ? 15.656 3.977 -18.742 1.00 82.75 153 ALA A CA 1
ATOM 1271 C C . ALA A 1 153 ? 16.328 4.929 -17.741 1.00 82.75 153 ALA A C 1
ATOM 1273 O O . ALA A 1 153 ? 16.935 5.910 -18.157 1.00 82.75 153 ALA A O 1
ATOM 1274 N N . ALA A 1 154 ? 16.274 4.633 -16.441 1.00 81.31 154 ALA A N 1
ATOM 1275 C CA . ALA A 1 154 ? 16.964 5.416 -15.420 1.00 81.31 154 ALA A CA 1
ATOM 1276 C C . ALA A 1 154 ? 18.491 5.369 -15.570 1.00 81.31 154 ALA A C 1
ATOM 1278 O O . ALA A 1 154 ? 19.108 6.426 -15.678 1.00 81.31 154 ALA A O 1
ATOM 1279 N N . LEU A 1 155 ? 19.081 4.174 -15.696 1.00 78.56 155 LEU A N 1
ATOM 1280 C CA . LEU A 1 155 ? 20.531 4.027 -15.890 1.00 78.56 155 LEU A CA 1
ATOM 1281 C C . LEU A 1 155 ? 21.016 4.747 -17.150 1.00 78.56 155 LEU A C 1
ATOM 1283 O O . LEU A 1 155 ? 21.964 5.524 -17.116 1.00 78.56 155 LEU A O 1
ATOM 1287 N N . LYS A 1 156 ? 20.309 4.563 -18.271 1.00 78.81 156 LYS A N 1
ATOM 1288 C CA . LYS A 1 156 ? 20.670 5.232 -19.526 1.00 78.81 156 LYS A CA 1
ATOM 1289 C C . LYS A 1 156 ? 20.553 6.760 -19.430 1.00 78.81 156 LYS A C 1
ATOM 1291 O O . LYS A 1 156 ? 21.248 7.445 -20.174 1.00 78.81 156 LYS A O 1
ATOM 1296 N N . MET A 1 157 ? 19.687 7.314 -18.571 1.00 76.44 157 MET A N 1
ATOM 1297 C CA . MET A 1 157 ? 19.626 8.764 -18.321 1.00 76.44 157 MET A CA 1
ATOM 1298 C C . MET A 1 157 ? 20.835 9.277 -17.528 1.00 76.44 157 MET A C 1
ATOM 1300 O O . MET A 1 157 ? 21.243 10.413 -17.759 1.00 76.44 157 MET A O 1
ATOM 1304 N N . GLU A 1 158 ? 21.398 8.466 -16.630 1.00 70.75 158 GLU A N 1
ATOM 1305 C CA . GLU A 1 158 ? 22.605 8.815 -15.867 1.00 70.75 158 GLU A CA 1
ATOM 1306 C C . GLU A 1 158 ? 23.874 8.710 -16.728 1.00 70.75 158 GLU A C 1
ATOM 1308 O O . GLU A 1 158 ? 24.687 9.628 -16.713 1.00 70.75 158 GLU A O 1
ATOM 1313 N N . ASP A 1 159 ? 23.987 7.682 -17.575 1.00 68.62 159 ASP A N 1
ATOM 1314 C CA . ASP A 1 159 ? 25.161 7.473 -18.441 1.00 68.62 159 ASP A CA 1
ATOM 1315 C C . ASP A 1 159 ? 25.272 8.449 -19.619 1.00 68.62 159 ASP A C 1
ATOM 1317 O O . ASP A 1 159 ? 26.338 8.625 -20.209 1.00 68.62 159 ASP A O 1
ATOM 1321 N N . SER A 1 160 ? 24.157 9.043 -20.045 1.00 62.66 160 SER A N 1
ATOM 1322 C CA . SER A 1 160 ? 24.095 9.809 -21.291 1.00 62.66 160 SER A CA 1
ATOM 1323 C C . SER A 1 160 ? 24.527 11.265 -21.114 1.00 62.66 160 SER A C 1
ATOM 1325 O O . SER A 1 160 ? 23.827 12.193 -21.526 1.00 62.66 160 SER A O 1
ATOM 1327 N N . GLU A 1 161 ? 25.708 11.487 -20.525 1.00 58.00 161 GLU A N 1
ATOM 1328 C CA . GLU A 1 161 ? 26.369 12.802 -20.444 1.00 58.00 161 GLU A CA 1
ATOM 1329 C C . GLU A 1 161 ? 26.408 13.523 -21.806 1.00 58.00 161 GLU A C 1
ATOM 1331 O O . GLU A 1 161 ? 26.206 14.734 -21.846 1.00 58.00 161 GLU A O 1
ATOM 1336 N N . GLU A 1 162 ? 26.491 12.771 -22.909 1.00 56.28 162 GLU A N 1
ATOM 1337 C CA . GLU A 1 162 ? 26.622 13.278 -24.283 1.00 56.28 162 GLU A CA 1
ATOM 1338 C C . GLU A 1 162 ? 25.300 13.530 -25.047 1.00 56.28 162 GLU A C 1
ATOM 1340 O O . GLU A 1 162 ? 25.326 14.181 -26.091 1.00 56.28 162 GLU A O 1
ATOM 1345 N N . ASN A 1 163 ? 24.132 13.061 -24.577 1.00 63.88 163 ASN A N 1
ATOM 1346 C CA . ASN A 1 163 ? 22.863 13.270 -25.300 1.00 63.88 163 ASN A CA 1
ATOM 1347 C C . ASN A 1 163 ? 22.106 14.507 -24.800 1.00 63.88 163 ASN A C 1
ATOM 1349 O O . ASN A 1 163 ? 21.669 14.563 -23.651 1.00 63.88 163 ASN A O 1
ATOM 1353 N N . GLU A 1 164 ? 21.832 15.456 -25.700 1.00 72.19 164 GLU A N 1
ATOM 1354 C CA . GLU A 1 164 ? 21.002 16.640 -25.411 1.00 72.19 164 GLU A CA 1
ATOM 1355 C C . GLU A 1 164 ? 19.519 16.307 -25.153 1.00 72.19 164 GLU A C 1
ATOM 1357 O O . GLU A 1 164 ? 18.784 17.122 -24.588 1.00 72.19 164 GLU A O 1
ATOM 1362 N N . TRP A 1 165 ? 19.073 15.110 -25.550 1.00 77.81 165 TRP A N 1
ATOM 1363 C CA . TRP A 1 165 ? 17.673 14.690 -25.544 1.00 77.81 165 TRP A CA 1
ATOM 1364 C C . TRP A 1 165 ? 17.430 13.539 -24.564 1.00 77.81 165 TRP A C 1
ATOM 1366 O O . TRP A 1 165 ? 18.120 12.521 -24.575 1.00 77.81 165 TRP A O 1
ATOM 1376 N N . CYS A 1 166 ? 16.394 13.672 -23.742 1.00 80.38 166 CYS A N 1
ATOM 1377 C CA . CYS A 1 166 ? 15.931 12.646 -22.824 1.00 80.38 166 CYS A CA 1
ATOM 1378 C C . CYS A 1 166 ? 15.368 11.446 -23.588 1.00 80.38 166 CYS A C 1
ATOM 1380 O O . CYS A 1 166 ? 14.402 11.563 -24.344 1.00 80.38 166 CYS A O 1
ATOM 1382 N N . ILE A 1 167 ? 15.893 10.260 -23.298 1.00 79.19 167 ILE A N 1
ATOM 1383 C CA . ILE A 1 167 ? 15.460 9.005 -23.922 1.00 79.19 167 ILE A CA 1
ATOM 1384 C C . ILE A 1 167 ? 14.010 8.611 -23.603 1.00 79.19 167 ILE A C 1
ATOM 1386 O O . ILE A 1 167 ? 13.449 7.780 -24.309 1.00 79.19 167 ILE A O 1
ATOM 1390 N N . ILE A 1 168 ? 13.402 9.180 -22.554 1.00 80.81 168 ILE A N 1
ATOM 1391 C CA . ILE A 1 168 ? 12.062 8.814 -22.065 1.00 80.81 168 ILE A CA 1
ATOM 1392 C C . ILE A 1 168 ? 10.977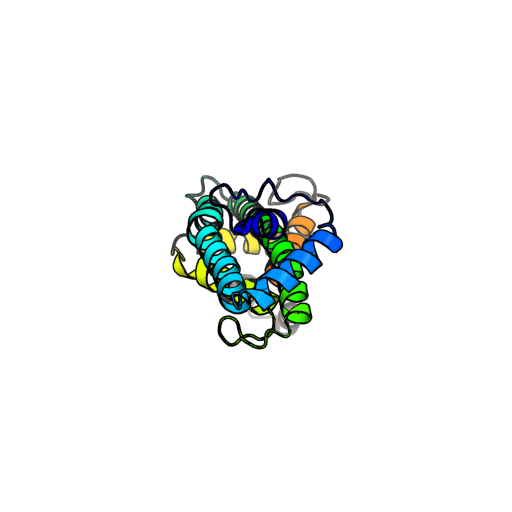 9.671 -22.706 1.00 80.81 168 ILE A C 1
ATOM 1394 O O . ILE A 1 168 ? 9.964 9.154 -23.179 1.00 80.81 168 ILE A O 1
ATOM 1398 N N . CYS A 1 169 ? 11.169 10.989 -22.684 1.00 82.50 169 CYS A N 1
ATOM 1399 C CA . CYS A 1 169 ? 10.173 11.956 -23.139 1.00 82.50 169 CYS A CA 1
ATOM 1400 C C . CYS A 1 169 ? 10.553 12.663 -24.442 1.00 82.50 169 CYS A C 1
ATOM 1402 O O . CYS A 1 169 ? 9.748 13.441 -24.946 1.00 82.50 169 CYS A O 1
ATOM 1404 N N . SER A 1 170 ? 11.751 12.407 -24.978 1.00 81.38 170 SER A N 1
ATOM 1405 C CA . SER A 1 170 ? 12.280 13.051 -26.188 1.00 81.38 170 SER A CA 1
ATOM 1406 C C . SER A 1 170 ? 12.309 14.583 -26.108 1.00 81.38 170 SER A C 1
ATOM 1408 O O . SER A 1 170 ? 12.312 15.257 -27.132 1.00 81.38 170 SER A O 1
ATOM 1410 N N . GLN A 1 171 ? 12.327 15.142 -24.895 1.00 80.44 171 GLN A N 1
ATOM 1411 C CA . GLN A 1 171 ? 12.559 16.566 -24.632 1.00 80.44 171 GLN A CA 1
ATOM 1412 C C . GLN A 1 171 ? 14.033 16.801 -24.297 1.00 80.44 171 GLN A C 1
ATOM 1414 O O . GLN A 1 171 ? 14.782 15.844 -24.122 1.00 80.44 171 GLN A O 1
ATOM 1419 N N . LYS A 1 172 ? 14.460 18.061 -24.173 1.00 76.38 172 LYS A N 1
ATOM 1420 C CA . LYS A 1 172 ? 15.822 18.388 -23.720 1.00 76.38 172 LYS A CA 1
ATOM 1421 C C . LYS A 1 172 ? 16.134 17.770 -22.350 1.00 76.38 172 LYS A C 1
ATOM 1423 O O . LYS A 1 172 ? 15.228 17.508 -21.559 1.00 76.38 172 LYS A O 1
ATOM 1428 N N . LYS A 1 173 ? 17.421 17.561 -22.067 1.00 69.19 173 LYS A N 1
ATOM 1429 C CA . LYS A 1 173 ? 17.926 16.900 -20.849 1.00 69.19 173 LYS A CA 1
ATOM 1430 C C . LYS A 1 173 ? 17.430 17.520 -19.531 1.00 69.19 173 LYS A C 1
ATOM 1432 O O . LYS A 1 173 ? 17.275 16.796 -18.556 1.00 69.19 173 LYS A O 1
ATOM 1437 N N . GLU A 1 174 ? 17.053 18.800 -19.529 1.00 74.31 174 GLU A N 1
ATOM 1438 C CA . GLU A 1 174 ? 16.382 19.508 -18.417 1.00 74.31 174 GLU A CA 1
ATOM 1439 C C . GLU A 1 174 ? 14.932 19.040 -18.134 1.00 74.31 174 GLU A C 1
ATOM 1441 O O . GLU A 1 174 ? 14.157 19.718 -17.460 1.00 74.31 174 GLU A O 1
ATOM 1446 N N . CYS A 1 175 ? 14.517 17.887 -18.657 1.00 83.44 175 CYS A N 1
ATOM 1447 C CA . CYS A 1 175 ? 13.200 17.319 -18.393 1.00 83.44 175 CYS A CA 1
ATOM 1448 C C . CYS A 1 175 ? 13.050 16.809 -16.944 1.00 83.44 175 CYS A C 1
ATOM 1450 O O . CYS A 1 175 ? 14.015 16.477 -16.259 1.00 83.44 175 CYS A O 1
ATOM 1452 N N . ASN A 1 176 ? 11.804 16.624 -16.501 1.00 85.81 176 ASN A N 1
ATOM 1453 C CA . ASN A 1 176 ? 11.498 16.189 -15.134 1.00 85.81 176 ASN A CA 1
ATOM 1454 C C . ASN A 1 176 ? 11.689 14.673 -14.877 1.00 85.81 176 ASN A C 1
ATOM 1456 O O . ASN A 1 176 ? 11.426 14.201 -13.774 1.00 85.81 176 ASN A O 1
ATOM 1460 N N . CYS A 1 177 ? 12.115 13.875 -15.864 1.00 86.81 177 CYS A N 1
ATOM 1461 C CA . CYS A 1 177 ? 12.075 12.407 -15.768 1.00 86.81 177 CYS A CA 1
ATOM 1462 C C . CYS A 1 177 ? 12.950 11.834 -14.637 1.00 86.81 177 CYS A C 1
ATOM 1464 O O . CYS A 1 177 ? 12.553 10.860 -14.000 1.00 86.81 177 CYS A O 1
ATOM 1466 N N . LEU A 1 178 ? 14.096 12.455 -14.337 1.00 85.50 178 LEU A N 1
ATOM 1467 C CA . LEU A 1 178 ? 14.953 12.031 -13.224 1.00 85.50 178 LEU A CA 1
ATOM 1468 C C . LEU A 1 178 ? 14.280 12.254 -11.861 1.00 85.50 178 LEU A C 1
ATOM 1470 O O . LEU A 1 178 ? 14.404 11.424 -10.962 1.00 85.50 178 LEU A O 1
ATOM 1474 N N . ASN A 1 179 ? 13.528 13.346 -11.709 1.00 88.38 179 ASN A N 1
ATOM 1475 C CA . ASN A 1 179 ? 12.771 13.599 -10.484 1.00 88.38 179 ASN A CA 1
ATOM 1476 C C . ASN A 1 179 ? 11.633 12.588 -10.327 1.00 88.38 179 ASN A C 1
ATOM 1478 O O . ASN A 1 179 ? 11.454 12.069 -9.231 1.00 88.38 179 ASN A O 1
ATOM 1482 N N . LEU A 1 180 ? 10.936 12.237 -11.416 1.00 91.31 180 LEU A N 1
ATOM 1483 C CA . LEU A 1 180 ? 9.907 11.189 -11.395 1.00 91.31 180 LEU A CA 1
ATOM 1484 C C . LEU A 1 180 ? 10.491 9.836 -10.962 1.00 91.31 180 LEU A C 1
ATOM 1486 O O . LEU A 1 180 ? 9.878 9.112 -10.178 1.00 91.31 180 LEU A O 1
ATOM 1490 N N . PHE A 1 181 ? 11.700 9.506 -11.423 1.00 90.50 181 PHE A N 1
ATOM 1491 C CA . PHE A 1 181 ? 12.411 8.304 -10.989 1.00 90.50 181 PHE A CA 1
ATOM 1492 C C . PHE A 1 181 ? 12.726 8.330 -9.485 1.00 90.50 181 PHE A C 1
ATOM 1494 O O . PHE A 1 181 ? 12.411 7.381 -8.762 1.00 90.50 181 PHE A O 1
ATOM 1501 N N . LYS A 1 182 ? 13.306 9.431 -8.992 1.00 90.31 182 LYS A N 1
ATOM 1502 C CA . LYS A 1 182 ? 13.625 9.611 -7.565 1.00 90.31 182 LYS A CA 1
ATOM 1503 C C . LYS A 1 182 ? 12.372 9.556 -6.693 1.00 90.31 182 LYS A C 1
ATOM 1505 O O . LYS A 1 182 ? 12.373 8.897 -5.656 1.00 90.31 182 LYS A O 1
ATOM 1510 N N . GLU A 1 183 ? 11.294 10.197 -7.132 1.00 94.56 183 GLU A N 1
ATOM 1511 C CA . GLU A 1 183 ? 10.003 10.181 -6.449 1.00 94.56 183 GLU A CA 1
ATOM 1512 C C . GLU A 1 183 ? 9.418 8.769 -6.367 1.00 94.56 183 GLU A C 1
ATOM 1514 O O . GLU A 1 183 ? 8.984 8.353 -5.293 1.00 94.56 183 GLU A O 1
ATOM 1519 N N . THR A 1 184 ? 9.463 8.014 -7.467 1.00 93.81 184 THR A N 1
ATOM 1520 C CA . THR A 1 184 ? 8.996 6.618 -7.507 1.00 93.81 184 THR A CA 1
ATOM 1521 C C . THR A 1 184 ? 9.733 5.768 -6.476 1.00 93.81 184 THR A C 1
ATOM 1523 O O . THR A 1 184 ? 9.099 5.100 -5.661 1.00 93.81 184 THR A O 1
ATOM 1526 N N . ASN A 1 185 ? 11.070 5.835 -6.454 1.00 92.19 185 ASN A N 1
ATOM 1527 C CA . ASN A 1 185 ? 11.882 5.074 -5.501 1.00 92.19 185 ASN A CA 1
ATOM 1528 C C . ASN A 1 185 ? 11.636 5.503 -4.050 1.00 92.19 185 ASN A C 1
ATOM 1530 O O . ASN A 1 185 ? 11.523 4.645 -3.176 1.00 92.19 185 ASN A O 1
ATOM 1534 N N . ARG A 1 186 ? 11.492 6.810 -3.786 1.00 95.00 186 ARG A N 1
ATOM 1535 C CA . ARG A 1 186 ? 11.143 7.317 -2.450 1.00 95.00 186 ARG A CA 1
ATOM 1536 C C . ARG A 1 186 ? 9.815 6.727 -1.968 1.00 95.00 186 ARG A C 1
ATOM 1538 O O . ARG A 1 186 ? 9.761 6.178 -0.870 1.00 95.00 186 ARG A O 1
ATOM 1545 N N . LYS A 1 187 ? 8.769 6.786 -2.799 1.00 95.88 187 LYS A N 1
ATOM 1546 C CA . LYS A 1 187 ? 7.430 6.267 -2.470 1.00 95.88 187 LYS A CA 1
ATOM 1547 C C . LYS A 1 187 ? 7.427 4.746 -2.272 1.00 95.88 187 LYS A C 1
ATOM 1549 O O . LYS A 1 187 ? 6.831 4.255 -1.314 1.00 95.88 187 LYS A O 1
ATOM 1554 N N . LEU A 1 188 ? 8.143 3.994 -3.113 1.00 94.00 188 LEU A N 1
ATOM 1555 C CA . LEU A 1 188 ? 8.356 2.552 -2.914 1.00 94.00 188 LEU A CA 1
ATOM 1556 C C . LEU A 1 188 ? 9.091 2.254 -1.600 1.00 94.00 188 LEU A C 1
ATOM 1558 O O . LEU A 1 188 ? 8.737 1.305 -0.898 1.00 94.00 188 LEU A O 1
ATOM 1562 N N . GLY A 1 189 ? 10.090 3.067 -1.253 1.00 91.56 189 GLY A N 1
ATOM 1563 C CA . GLY A 1 189 ? 10.818 2.980 0.010 1.00 91.56 189 GLY A CA 1
ATOM 1564 C C . GLY A 1 189 ? 9.908 3.191 1.219 1.00 91.56 189 GLY A C 1
ATOM 1565 O O . GLY A 1 189 ? 9.902 2.366 2.128 1.00 91.56 189 GLY A O 1
ATOM 1566 N N . GLU A 1 190 ? 9.071 4.228 1.207 1.00 93.44 190 GLU A N 1
ATOM 1567 C CA . GLU A 1 190 ? 8.126 4.537 2.294 1.00 93.44 190 GLU A CA 1
ATOM 1568 C C . GLU A 1 190 ? 7.103 3.415 2.531 1.00 93.44 190 GLU A C 1
ATOM 1570 O O . GLU A 1 190 ? 6.811 3.075 3.685 1.00 93.44 190 GLU A O 1
ATOM 1575 N N . MET A 1 191 ? 6.639 2.775 1.452 1.00 94.06 191 MET A N 1
ATOM 1576 C CA . MET A 1 191 ? 5.750 1.606 1.490 1.00 94.06 191 MET A CA 1
ATOM 1577 C C . MET A 1 191 ? 6.469 0.279 1.818 1.00 94.06 191 MET A C 1
ATOM 1579 O O . MET A 1 191 ? 5.810 -0.748 1.965 1.00 94.06 191 MET A O 1
ATOM 1583 N N . HIS A 1 192 ? 7.802 0.269 1.963 1.00 91.56 192 HIS A N 1
ATOM 1584 C CA . HIS A 1 192 ? 8.637 -0.939 2.117 1.00 91.56 192 HIS A CA 1
ATOM 1585 C C . HIS A 1 192 ? 8.478 -1.951 0.960 1.00 91.56 192 HIS A C 1
ATOM 1587 O O . HIS A 1 192 ? 8.504 -3.170 1.177 1.00 91.56 192 HIS A O 1
ATOM 1593 N N . LEU A 1 193 ? 8.318 -1.435 -0.262 1.00 90.38 193 LEU A N 1
ATOM 1594 C CA . LEU A 1 193 ? 8.133 -2.202 -1.497 1.00 90.38 193 LEU A CA 1
ATOM 1595 C C . LEU A 1 193 ? 9.360 -2.215 -2.411 1.00 90.38 193 LEU A C 1
ATOM 1597 O O . LEU A 1 193 ? 9.373 -2.994 -3.352 1.00 90.38 193 LEU A O 1
ATOM 1601 N N . LEU A 1 194 ? 10.396 -1.424 -2.132 1.00 86.75 194 LEU A N 1
ATOM 1602 C CA . LEU A 1 194 ? 11.573 -1.350 -3.003 1.00 86.75 194 LEU A CA 1
ATOM 1603 C C . LEU A 1 194 ? 12.286 -2.710 -3.143 1.00 86.75 194 LEU A C 1
ATOM 1605 O O . LEU A 1 194 ? 12.383 -3.239 -4.243 1.00 86.75 194 LEU A O 1
ATOM 1609 N N . GLU A 1 195 ? 12.681 -3.322 -2.024 1.00 83.00 195 GLU A N 1
ATOM 1610 C CA . GLU A 1 195 ? 13.313 -4.651 -2.025 1.00 83.00 195 GLU A CA 1
ATOM 1611 C C . GLU A 1 195 ? 12.392 -5.753 -2.585 1.00 83.00 195 GLU A C 1
ATOM 1613 O O . GLU A 1 195 ? 12.794 -6.462 -3.502 1.00 83.00 195 GLU A O 1
ATOM 1618 N N . PRO A 1 196 ? 11.138 -5.909 -2.115 1.00 83.31 196 PRO A N 1
ATOM 1619 C CA . PRO A 1 196 ? 10.311 -7.044 -2.522 1.00 83.31 196 PRO A CA 1
ATOM 1620 C C . PRO A 1 196 ? 9.795 -6.953 -3.958 1.00 83.31 196 PRO A C 1
ATOM 1622 O O . PRO A 1 196 ? 9.529 -7.983 -4.563 1.00 83.31 196 PRO A O 1
ATOM 1625 N N . LEU A 1 197 ? 9.567 -5.739 -4.471 1.00 82.31 197 LEU A N 1
ATOM 1626 C CA . LEU A 1 197 ? 8.981 -5.541 -5.798 1.00 82.31 197 LEU A CA 1
ATOM 1627 C C . LEU A 1 197 ? 10.047 -5.418 -6.883 1.00 82.31 197 LEU A C 1
ATOM 1629 O O . LEU A 1 197 ? 9.766 -5.740 -8.028 1.00 82.31 197 LEU A O 1
ATOM 1633 N N . VAL A 1 198 ? 11.233 -4.915 -6.533 1.00 78.75 198 VAL A N 1
ATOM 1634 C CA . VAL A 1 198 ? 12.237 -4.496 -7.513 1.00 78.75 198 VAL A CA 1
ATOM 1635 C C . VAL A 1 198 ? 13.608 -5.124 -7.265 1.00 78.75 198 VAL A C 1
ATOM 1637 O O . VAL A 1 198 ? 14.436 -5.131 -8.167 1.00 78.75 198 VAL A O 1
ATOM 1640 N N . GLY A 1 199 ? 13.885 -5.654 -6.070 1.00 76.81 199 GLY A N 1
ATOM 1641 C CA . GLY A 1 199 ? 15.231 -6.086 -5.675 1.00 76.81 199 GLY A CA 1
ATOM 1642 C C . GLY A 1 199 ? 15.867 -7.081 -6.649 1.00 76.81 199 GLY A C 1
ATOM 1643 O O . GLY A 1 199 ? 17.021 -6.902 -7.044 1.00 76.81 199 GLY A O 1
ATOM 1644 N N . GLN A 1 200 ? 15.100 -8.073 -7.108 1.00 74.12 200 GLN A N 1
ATOM 1645 C CA . GLN A 1 200 ? 15.575 -9.053 -8.086 1.00 74.12 200 GLN A CA 1
ATOM 1646 C C . GLN A 1 200 ? 15.823 -8.419 -9.466 1.00 74.12 200 GLN A C 1
ATOM 1648 O O . GLN A 1 200 ? 16.921 -8.549 -10.002 1.00 74.12 200 GLN A O 1
ATOM 1653 N N . ASP A 1 201 ? 14.859 -7.656 -9.992 1.00 71.44 201 ASP A N 1
ATOM 1654 C CA . ASP A 1 201 ? 14.986 -6.974 -11.288 1.00 71.44 201 ASP A CA 1
ATOM 1655 C C . ASP A 1 201 ? 16.168 -5.992 -11.319 1.00 71.44 201 ASP A C 1
ATOM 1657 O O . ASP A 1 201 ? 16.912 -5.942 -12.297 1.00 71.44 201 ASP A O 1
ATOM 1661 N N . LEU A 1 202 ? 16.368 -5.222 -10.242 1.00 71.44 202 LEU A N 1
ATOM 1662 C CA . LEU A 1 202 ? 17.509 -4.316 -10.069 1.00 71.44 202 LEU A CA 1
ATOM 1663 C C . LEU A 1 202 ? 18.827 -5.085 -10.057 1.00 71.44 202 LEU A C 1
ATOM 1665 O O . LEU A 1 202 ? 19.771 -4.686 -10.735 1.00 71.44 202 LEU A O 1
ATOM 1669 N N . THR A 1 203 ? 18.886 -6.184 -9.307 1.00 74.00 203 THR A N 1
ATOM 1670 C CA . THR A 1 203 ? 20.085 -7.020 -9.209 1.00 74.00 203 THR A CA 1
ATOM 1671 C C . THR A 1 203 ? 20.457 -7.585 -10.578 1.00 74.00 203 THR A C 1
ATOM 1673 O O . THR A 1 203 ? 21.592 -7.413 -11.028 1.00 74.00 203 THR A O 1
ATOM 1676 N N . ASP A 1 204 ? 19.494 -8.171 -11.290 1.00 74.38 204 ASP A N 1
ATOM 1677 C CA . ASP A 1 204 ? 19.705 -8.757 -12.618 1.00 74.38 204 ASP A CA 1
ATOM 1678 C C . ASP A 1 204 ? 20.094 -7.701 -13.661 1.00 74.38 204 ASP A C 1
ATOM 1680 O O . ASP A 1 204 ? 20.952 -7.930 -14.520 1.00 74.38 204 ASP A O 1
ATOM 1684 N N . LEU A 1 205 ? 19.501 -6.513 -13.567 1.00 74.88 205 LEU A N 1
ATOM 1685 C CA . LEU A 1 205 ? 19.790 -5.383 -14.439 1.00 74.88 205 LEU A CA 1
ATOM 1686 C C . LEU A 1 205 ? 21.190 -4.806 -14.199 1.00 74.88 205 LEU A C 1
ATOM 1688 O O . LEU A 1 205 ? 21.900 -4.543 -15.169 1.00 74.88 205 LEU A O 1
ATOM 1692 N N . ILE A 1 206 ? 21.623 -4.676 -12.942 1.00 72.56 206 ILE A N 1
ATOM 1693 C CA . ILE A 1 206 ? 22.987 -4.257 -12.589 1.00 72.56 206 ILE A CA 1
ATOM 1694 C C . ILE A 1 206 ? 24.004 -5.289 -13.089 1.00 72.56 206 ILE A C 1
ATOM 1696 O O . ILE A 1 206 ? 24.975 -4.911 -13.746 1.00 72.56 206 ILE A O 1
ATOM 1700 N N . TYR A 1 207 ? 23.772 -6.587 -12.860 1.00 70.50 207 TYR A N 1
ATOM 1701 C CA . TYR A 1 207 ? 24.653 -7.642 -13.377 1.00 70.50 207 TYR A CA 1
ATOM 1702 C C . TYR A 1 207 ? 24.738 -7.617 -14.906 1.00 70.50 207 TYR A C 1
ATOM 1704 O O . TYR A 1 207 ? 25.836 -7.684 -15.465 1.00 70.50 207 TYR A O 1
ATOM 1712 N N . GLY A 1 208 ? 23.601 -7.474 -15.592 1.00 71.56 208 GLY A N 1
ATOM 1713 C CA . GLY A 1 208 ? 23.548 -7.372 -17.049 1.00 71.56 208 GLY A CA 1
ATOM 1714 C C . GLY A 1 208 ? 24.260 -6.129 -17.587 1.00 71.56 208 GLY A C 1
ATOM 1715 O O . GLY A 1 208 ? 24.978 -6.216 -18.589 1.00 71.56 208 GLY A O 1
ATOM 1716 N N . TYR A 1 209 ? 24.108 -4.989 -16.912 1.00 68.19 209 TYR A N 1
ATOM 1717 C CA . TYR A 1 209 ? 24.785 -3.744 -17.258 1.00 68.19 209 TYR A CA 1
ATOM 1718 C C . TYR A 1 209 ? 26.303 -3.866 -17.082 1.00 68.19 209 TYR A C 1
ATOM 1720 O O . TYR A 1 209 ? 27.041 -3.615 -18.033 1.00 68.19 209 TYR A O 1
ATOM 1728 N N . ILE A 1 210 ? 26.770 -4.345 -15.922 1.00 67.44 210 ILE A N 1
ATOM 1729 C CA . ILE A 1 210 ? 28.197 -4.574 -15.644 1.00 67.44 210 ILE A CA 1
ATOM 1730 C C . ILE A 1 210 ? 28.789 -5.543 -16.667 1.00 67.44 210 ILE A C 1
ATOM 1732 O O . ILE A 1 210 ? 29.838 -5.265 -17.243 1.00 67.44 210 ILE A O 1
ATOM 1736 N N . HIS A 1 211 ? 28.110 -6.657 -16.946 1.00 70.00 211 HIS A N 1
ATOM 1737 C CA . HIS A 1 211 ? 28.575 -7.628 -17.930 1.00 70.00 211 HIS A CA 1
ATOM 1738 C C . HIS A 1 211 ? 28.662 -7.017 -19.336 1.00 70.00 211 HIS A C 1
ATOM 1740 O O . HIS A 1 211 ? 29.658 -7.207 -20.030 1.00 70.00 211 HIS A O 1
ATOM 1746 N N . SER A 1 212 ? 27.658 -6.239 -19.750 1.00 68.75 212 SER A N 1
ATOM 1747 C CA . SER A 1 212 ? 27.654 -5.557 -21.052 1.00 68.75 212 SER A CA 1
ATOM 1748 C C . SER A 1 212 ? 28.743 -4.488 -21.146 1.00 68.75 212 SER A C 1
ATOM 1750 O O . SER A 1 212 ? 29.389 -4.360 -22.185 1.00 68.75 212 SER A O 1
ATOM 1752 N N . TYR A 1 213 ? 28.981 -3.748 -20.064 1.00 66.56 213 TYR A N 1
ATOM 1753 C CA . TYR A 1 213 ? 30.050 -2.760 -19.953 1.00 66.56 213 TYR A CA 1
ATOM 1754 C C . TYR A 1 213 ? 31.432 -3.421 -20.036 1.00 66.56 213 TYR A C 1
ATOM 1756 O O . TYR A 1 213 ? 32.256 -3.009 -20.852 1.00 66.56 213 TYR A O 1
ATOM 1764 N N . ILE A 1 214 ? 31.657 -4.510 -19.288 1.00 64.50 214 ILE A N 1
ATOM 1765 C CA . ILE A 1 214 ? 32.880 -5.324 -19.360 1.00 64.50 214 ILE A CA 1
ATOM 1766 C C . ILE A 1 214 ? 33.068 -5.875 -20.772 1.00 64.50 214 ILE A C 1
ATOM 1768 O O . ILE A 1 214 ? 34.152 -5.748 -21.327 1.00 64.50 214 ILE A O 1
ATOM 1772 N N . GLN A 1 215 ? 32.031 -6.438 -21.395 1.00 66.94 215 GLN A N 1
ATOM 1773 C CA . GLN A 1 215 ? 32.140 -6.914 -22.772 1.00 66.94 215 GLN A CA 1
ATOM 1774 C C . GLN A 1 215 ? 32.463 -5.780 -23.744 1.00 66.94 215 GLN A C 1
ATOM 1776 O O . GLN A 1 215 ? 33.310 -5.964 -24.605 1.00 66.94 215 GLN A O 1
ATOM 1781 N N . LYS A 1 216 ? 31.843 -4.605 -23.618 1.00 64.62 216 LYS A N 1
ATOM 1782 C CA . LYS A 1 216 ? 32.108 -3.464 -24.505 1.00 64.62 216 LYS A CA 1
ATOM 1783 C C . LYS A 1 216 ? 33.532 -2.924 -24.357 1.00 64.62 216 LYS A C 1
ATOM 1785 O O . LYS A 1 216 ? 34.099 -2.462 -25.338 1.00 64.62 216 LYS A O 1
ATOM 1790 N N . ILE A 1 217 ? 34.087 -2.974 -23.149 1.00 63.25 217 ILE A N 1
ATOM 1791 C CA . ILE A 1 217 ? 35.442 -2.501 -22.859 1.00 63.25 217 ILE A CA 1
ATOM 1792 C C . ILE A 1 217 ? 36.499 -3.552 -23.188 1.00 63.25 217 ILE A C 1
ATOM 1794 O O . ILE A 1 217 ? 37.566 -3.195 -23.659 1.00 63.25 217 ILE A O 1
ATOM 1798 N N . CYS A 1 218 ? 36.231 -4.833 -22.942 1.00 58.53 218 CYS A N 1
ATOM 1799 C CA . CYS A 1 218 ? 37.221 -5.900 -23.094 1.00 58.53 218 CYS A CA 1
ATOM 1800 C C . CYS A 1 218 ? 37.178 -6.592 -24.463 1.00 58.53 218 CYS A C 1
ATOM 1802 O O . CYS A 1 218 ? 38.122 -7.301 -24.811 1.00 58.53 218 CYS A O 1
ATOM 1804 N N . LYS A 1 219 ? 36.112 -6.413 -25.249 1.00 50.09 219 LYS A N 1
ATOM 1805 C CA . LYS A 1 219 ? 36.046 -6.892 -26.632 1.00 50.09 219 LYS A CA 1
ATOM 1806 C C . LYS A 1 219 ? 36.881 -5.935 -27.487 1.00 50.09 219 LYS A C 1
ATOM 1808 O O . LYS A 1 219 ? 36.442 -4.830 -27.768 1.00 50.09 219 LYS A O 1
ATOM 1813 N N . ASP A 1 220 ? 38.090 -6.386 -27.824 1.00 49.19 220 ASP A N 1
ATOM 1814 C CA . ASP A 1 220 ? 39.098 -5.755 -28.701 1.00 49.19 220 ASP A CA 1
ATOM 1815 C C . ASP A 1 220 ? 40.251 -4.972 -28.037 1.00 49.19 220 ASP A C 1
ATOM 1817 O O . ASP A 1 220 ? 41.054 -4.361 -28.739 1.00 49.19 220 ASP A O 1
ATOM 1821 N N . SER A 1 221 ? 40.447 -5.058 -26.716 1.00 49.97 221 SER A N 1
ATOM 1822 C CA . SER A 1 221 ? 41.632 -4.466 -26.063 1.00 49.97 221 SER A CA 1
ATOM 1823 C C . SER A 1 221 ? 42.286 -5.416 -25.059 1.00 49.97 221 SER A C 1
ATOM 1825 O O . SER A 1 221 ? 41.859 -5.520 -23.908 1.00 49.97 221 SER A O 1
ATOM 1827 N N . PHE A 1 222 ? 43.347 -6.093 -25.500 1.00 52.38 222 PHE A N 1
ATOM 1828 C CA . PHE A 1 222 ? 44.173 -6.971 -24.663 1.00 52.38 222 PHE A CA 1
ATOM 1829 C C . PHE A 1 222 ? 45.307 -6.228 -23.923 1.00 52.38 222 PHE A C 1
ATOM 1831 O O . PHE A 1 222 ? 45.875 -6.790 -22.992 1.00 52.38 222 PHE A O 1
ATOM 1838 N N . ASP A 1 223 ? 45.594 -4.965 -24.273 1.00 45.44 223 ASP A N 1
ATOM 1839 C CA . ASP A 1 223 ? 46.818 -4.260 -23.839 1.00 45.44 223 ASP A CA 1
ATOM 1840 C C . ASP A 1 223 ? 46.637 -3.188 -22.745 1.00 45.44 223 ASP A C 1
ATOM 1842 O O . ASP A 1 223 ? 47.604 -2.539 -22.344 1.00 45.44 223 ASP A O 1
ATOM 1846 N N . THR A 1 224 ? 45.434 -2.989 -22.203 1.00 50.28 224 THR A N 1
ATOM 1847 C CA . THR A 1 224 ? 45.189 -1.969 -21.166 1.00 50.28 224 THR A CA 1
ATOM 1848 C C . THR A 1 224 ? 44.603 -2.561 -19.890 1.00 50.28 224 THR A C 1
ATOM 1850 O O . THR A 1 224 ? 43.603 -3.271 -19.896 1.00 50.28 224 THR A O 1
ATOM 1853 N N . HIS A 1 225 ? 45.219 -2.248 -18.748 1.00 47.94 225 HIS A N 1
ATOM 1854 C CA . HIS A 1 225 ? 44.761 -2.679 -17.427 1.00 47.94 225 HIS A CA 1
ATOM 1855 C C . HIS A 1 225 ? 43.469 -1.929 -17.033 1.00 47.94 225 HIS A C 1
ATOM 1857 O O . HIS A 1 225 ? 43.512 -0.838 -16.469 1.00 47.94 225 HIS A O 1
ATOM 1863 N N . PHE A 1 226 ? 42.300 -2.518 -17.304 1.00 50.66 226 PHE A N 1
ATOM 1864 C CA . PHE A 1 226 ? 40.983 -1.917 -17.015 1.00 50.66 226 PHE A CA 1
ATOM 1865 C C . PHE A 1 226 ? 40.541 -1.972 -15.544 1.00 50.66 226 PHE A C 1
ATOM 1867 O O . PHE A 1 226 ? 39.463 -1.478 -15.216 1.00 50.66 226 PHE A O 1
ATOM 1874 N N . ILE A 1 227 ? 41.363 -2.522 -14.640 1.00 53.66 227 ILE A N 1
ATOM 1875 C CA . ILE A 1 227 ? 41.022 -2.670 -13.213 1.00 53.66 227 ILE A CA 1
ATOM 1876 C C . ILE A 1 227 ? 40.648 -1.317 -12.583 1.00 53.66 227 ILE A C 1
ATOM 1878 O O . ILE A 1 227 ? 39.618 -1.220 -11.924 1.00 53.66 227 ILE A O 1
ATOM 1882 N N . ARG A 1 228 ? 41.398 -0.244 -12.877 1.00 51.44 228 ARG A N 1
ATOM 1883 C CA . ARG A 1 228 ? 41.105 1.106 -12.351 1.00 51.44 228 ARG A CA 1
ATOM 1884 C C . ARG A 1 228 ? 39.822 1.732 -12.913 1.00 51.44 228 ARG A C 1
ATOM 1886 O O . ARG A 1 228 ? 39.236 2.601 -12.276 1.00 51.44 228 ARG A O 1
ATOM 1893 N N . THR A 1 229 ? 39.393 1.325 -14.107 1.00 52.31 229 THR A N 1
ATOM 1894 C CA . THR A 1 229 ? 38.151 1.811 -14.731 1.00 52.31 229 THR A CA 1
ATOM 1895 C C . THR A 1 229 ? 36.939 1.082 -14.156 1.00 52.31 229 THR A C 1
ATOM 1897 O O . THR A 1 229 ? 35.915 1.704 -13.899 1.00 52.31 229 THR A O 1
ATOM 1900 N N . LEU A 1 230 ? 37.075 -0.216 -13.869 1.00 49.84 230 LEU A N 1
ATOM 1901 C CA . LEU A 1 230 ? 36.032 -1.016 -13.221 1.00 49.84 230 LEU A CA 1
ATOM 1902 C C . LEU A 1 230 ? 35.845 -0.650 -11.740 1.00 49.84 230 LEU A C 1
ATOM 1904 O O . LEU A 1 230 ? 34.725 -0.702 -11.241 1.00 49.84 230 LEU A O 1
ATOM 1908 N N . GLU A 1 231 ? 36.901 -0.202 -11.052 1.00 53.47 231 GLU A N 1
ATOM 1909 C CA . GLU A 1 231 ? 36.808 0.326 -9.680 1.00 53.47 231 GLU A CA 1
ATOM 1910 C C . GLU A 1 231 ? 35.895 1.558 -9.566 1.00 53.47 231 GLU A C 1
ATOM 1912 O O . GLU A 1 231 ? 35.273 1.749 -8.524 1.00 53.47 231 GLU A O 1
ATOM 1917 N N . LYS A 1 232 ? 35.738 2.355 -10.634 1.00 51.66 232 LYS A N 1
ATOM 1918 C CA . LYS A 1 232 ? 34.816 3.505 -10.648 1.00 51.66 232 LYS A CA 1
ATOM 1919 C C . LYS A 1 232 ? 33.339 3.121 -10.756 1.00 51.66 232 LYS A C 1
ATOM 1921 O O . LYS A 1 232 ? 32.506 3.908 -10.348 1.00 51.66 232 LYS A O 1
ATOM 1926 N N . VAL A 1 233 ? 33.019 1.935 -11.278 1.00 47.88 233 VAL A N 1
ATOM 1927 C CA . VAL A 1 233 ? 3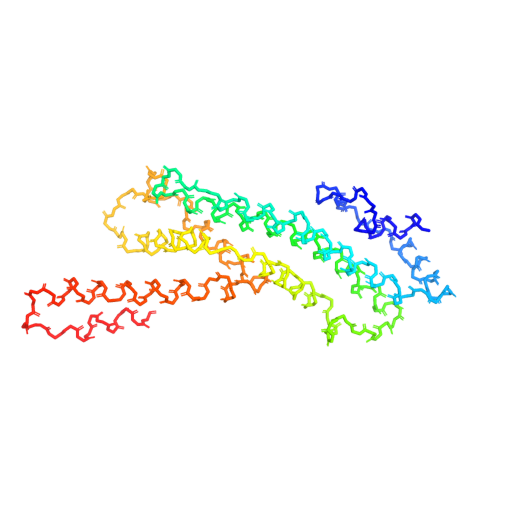1.633 1.431 -11.400 1.00 47.88 233 VAL A CA 1
ATOM 1928 C C . VAL A 1 233 ? 31.132 0.840 -10.071 1.00 47.88 233 VAL A C 1
ATOM 1930 O O . VAL A 1 233 ? 29.948 0.571 -9.901 1.00 47.88 233 VAL A O 1
ATOM 1933 N N . ARG A 1 234 ? 32.040 0.617 -9.110 1.00 37.41 234 ARG A N 1
ATOM 1934 C CA . ARG A 1 234 ? 31.745 0.039 -7.790 1.00 37.41 234 ARG A CA 1
ATOM 1935 C C . ARG A 1 234 ? 31.358 1.089 -6.730 1.00 37.41 234 ARG A C 1
ATOM 1937 O O . ARG A 1 234 ? 30.907 0.696 -5.654 1.00 37.41 234 ARG A O 1
ATOM 1944 N N . HIS A 1 235 ? 31.561 2.376 -7.006 1.00 33.00 235 HIS A N 1
ATOM 1945 C CA . HIS A 1 235 ? 31.259 3.503 -6.116 1.00 33.00 235 HIS A CA 1
ATOM 1946 C C . HIS A 1 235 ? 30.084 4.319 -6.640 1.00 33.00 235 HIS A C 1
ATOM 1948 O O . HIS A 1 235 ? 29.368 4.875 -5.778 1.00 33.00 235 HIS A O 1
#

Foldseek 3Di:
DVLLCLLQVLLDPPDDLVDDPPDDNDVVSLVVVLVVCLVVVCLVVSLVSSLVSLLCCLQPPLLVVLCVLLPDDPDLQSLQVSLLVSLVSNLSSLVSVVSSLVSVVVSCVSNVPQDADVPHRRSNVNSLVSNVVSNVVPDDPSRLVSLLSNVVLQVCLVPPPPDQARPNPRHGNPDCSNVSSVVSCVSCVVSVNCCVPCVVSVVVSLVVVLVVVCCVVVVPDPDDDCPVVSVVSVD